Protein AF-0000000075744272 (afdb_homodimer)

Foldseek 3Di:
DPPVFAPAFAEWEKEAQDVVVVQVVVCVVVVHDRFDKDKADACVAKVKDFVNHGDRKIWIWGWDDDPRHIYIYIYIDDDDDLRVVCCVVPNIDTAAIETEGADPVVVLVVLVVQPWDWGMKIDDVFWIKTWIDNCPRPVGIYIYTYGDD/DPPVFAPAFAEWEKEAQDVVVVQVVVCVVVVHDRFDKDKADACVAKVKDFVNHGDRKIWIWGWDDDPRHIYIYIYIDDDDDLRVVCCVVPNIDTAAIETEGADPVVVVVVLVVQPWDWGMKIDDVFWIKTWIDPCPRPVGTYIYTYGDD

Radius of gyration: 18.51 Å; Cα contacts (8 Å, |Δi|>4): 776; chains: 2; bounding box: 41×56×44 Å

InterPro domains:
  IPR029068 Glyoxalase/Bleomycin resistance protein/Dihydroxybiphenyl dioxygenase [G3DSA:3.10.180.10] (1-146)
  IPR029068 Glyoxalase/Bleomycin resistance protein/Dihydroxybiphenyl dioxygenase [SSF54593] (9-147)
  IPR037523 Vicinal oxygen chelate (VOC), core domain [PS51819] (8-147)
  IPR051785 Methylmalonyl-CoA/ethylmalonyl-CoA epimerase [PTHR43048] (5-147)

Sequence (298 aa):
MANAQFREVVQVAMVVPNIEAAVKAWAKILNVNEPQIIETEEWEKTGMRFRGVPSRGRAKLAFFRLNNITIELIQPVGEPSTWSEFLKKHGPGIHHIAFNVGNIDDAVKELLSVGGSVEQDGKFKGGGYVYVDAKGSLGAMIELLYHEKMANAQFREVVQVAMVVPNIEAAVKAWAKILNVNEPQIIETEEWEKTGMRFRGVPSRGRAKLAFFRLNNITIELIQPVGEPSTWSEFLKKHGPGIHHIAFNVGNIDDAVKELLSVGGSVEQDGKFKGGGYVYVDAKGSLGAMIELLYHEK

Organism: Caldivirga maquilingensis (strain ATCC 700844 / DSM 13496 / JCM 10307 / IC-167) (NCBI:txid397948)

Nearest PDB structures (foldseek):
  3gm5-assembly1_A-2  TM=9.492E-01  e=4.691E-18  Caldanaerobacter subterraneus subsp. tengcongensis MB4
  3oa4-assembly1_A-2  TM=7.300E-01  e=1.752E-08  Halalkalibacterium halodurans C-125
  6bu2-assembly1_A  TM=6.957E-01  e=2.078E-08  Mycobacterium tuberculosis H37Rv
  2r5v-assembly2_B  TM=7.530E-01  e=2.191E-06  Amycolatopsis orientalis
  2r5v-assembly1_A  TM=7.426E-01  e=6.823E-06  Amycolatopsis orientalis

pLDDT: mean 96.48, std 8.09, range [36.97, 98.94]

Solvent-accessible surface area (backbone atoms only — not comparable to full-atom values): 14814 Å² total; per-residue (Å²): 116,54,36,82,41,56,47,43,67,50,31,41,30,19,34,31,92,50,51,70,60,25,43,52,42,47,19,61,62,31,38,51,78,68,61,70,76,43,64,58,69,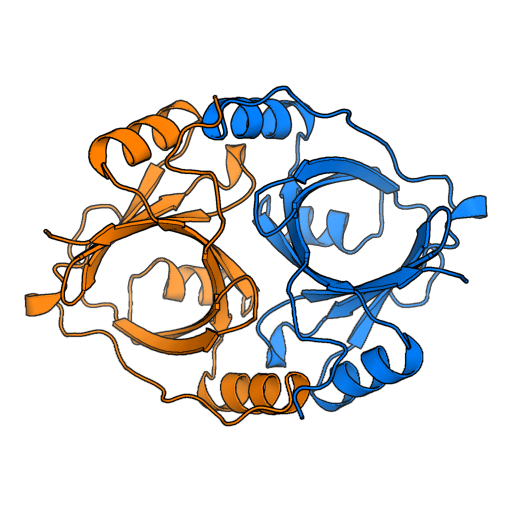58,43,90,73,20,62,26,23,42,64,85,37,80,29,75,34,35,31,37,36,35,62,49,78,46,82,52,36,28,42,34,42,34,19,56,41,67,63,62,37,75,57,36,51,41,40,71,74,67,42,43,25,48,57,34,39,25,26,62,32,89,50,62,69,61,53,51,51,54,45,41,74,53,67,26,43,74,42,35,37,34,39,50,96,61,32,32,39,37,32,29,46,21,27,90,36,64,10,30,32,38,33,41,34,38,68,63,131,112,56,36,83,42,56,45,40,65,49,30,42,31,19,33,31,94,50,52,70,60,26,44,52,42,46,18,61,62,34,38,49,78,70,60,70,77,46,65,59,69,56,43,93,72,20,62,26,23,42,63,85,36,81,29,72,35,35,32,36,38,35,62,47,79,45,81,53,35,28,44,33,42,34,19,57,41,67,62,62,38,76,58,37,51,40,39,72,74,66,40,45,26,50,58,35,39,26,24,61,32,89,51,62,68,60,53,51,50,55,46,42,74,54,67,25,42,75,42,34,37,33,38,51,95,61,30,34,39,38,33,30,44,18,26,89,34,64,11,32,31,37,32,41,34,39,68,63,130

Secondary structure (DSSP, 8-state):
---TTSS---EEEEE-S-HHHHHHHHHHHHT-PPPPPEEPPPHHHH--EETTEE---EEEEEEEE-SS-EEEEEEEESSSSHHHHHHHHH-SEEEEEEEE-S-HHHHHHHHHHTT-EEEEEEEETTEEEEEEEEHHHHSEEEEEEEE--/---TTSS---EEEEE-S-HHHHHHHHHHHHT-PPPPPEEPPPHHHH--EETTEE---EEEEEEEE-SS-EEEEEEEESSSSHHHHHHHHH-SEEEEEEEE-S-HHHHHHHHHHTT-EEEEEEEETTEEEEEEEEHHHHSEEEEEEEE--

Structure (mmCIF, N/CA/C/O backbone):
data_AF-0000000075744272-model_v1
#
loop_
_entity.id
_entity.type
_entity.pdbx_description
1 polymer 'Glyoxalase/bleomycin resistance protein/dioxygenase'
#
loop_
_atom_site.group_PDB
_atom_site.id
_atom_site.type_symbol
_atom_site.label_atom_id
_atom_site.label_alt_id
_atom_site.label_comp_id
_atom_site.label_asym_id
_atom_site.label_entity_id
_atom_site.label_seq_id
_atom_site.pdbx_PDB_ins_code
_atom_site.Cartn_x
_atom_site.Cartn_y
_atom_site.Cartn_z
_atom_site.occupancy
_atom_site.B_iso_or_equiv
_atom_site.auth_seq_id
_atom_site.auth_comp_id
_atom_site.auth_asym_id
_atom_site.auth_atom_id
_atom_site.pdbx_PDB_model_num
ATOM 1 N N . MET A 1 1 ? -16.766 -13.789 14.438 1 36.97 1 MET A N 1
ATOM 2 C CA . MET A 1 1 ? -15.312 -13.828 14.617 1 36.97 1 MET A CA 1
ATOM 3 C C . MET A 1 1 ? -14.594 -13.375 13.359 1 36.97 1 MET A C 1
ATOM 5 O O . MET A 1 1 ? -15.125 -13.484 12.258 1 36.97 1 MET A O 1
ATOM 9 N N . ALA A 1 2 ? -13.641 -12.328 13.438 1 44.91 2 ALA A N 1
ATOM 10 C CA . ALA A 1 2 ? -12.961 -11.914 12.219 1 44.91 2 ALA A CA 1
ATOM 11 C C . ALA A 1 2 ? -12.633 -13.109 11.336 1 44.91 2 ALA A C 1
ATOM 13 O O . ALA A 1 2 ? -12.352 -14.203 11.844 1 44.91 2 ALA A O 1
ATOM 14 N N . ASN A 1 3 ? -13.062 -12.992 10.094 1 56.69 3 ASN A N 1
ATOM 15 C CA . ASN A 1 3 ? -12.633 -14.023 9.156 1 56.69 3 ASN A CA 1
ATOM 16 C C . ASN A 1 3 ? -11.148 -14.352 9.328 1 56.69 3 ASN A C 1
ATOM 18 O O . ASN A 1 3 ? -10.297 -13.477 9.156 1 56.69 3 ASN A O 1
ATOM 22 N N . ALA A 1 4 ? -10.859 -15.477 9.852 1 66 4 ALA A N 1
ATOM 23 C CA . ALA A 1 4 ? -9.547 -15.93 10.32 1 66 4 ALA A CA 1
ATOM 24 C C . ALA A 1 4 ? -8.5 -15.773 9.219 1 66 4 ALA A C 1
ATOM 26 O O . ALA A 1 4 ? -7.301 -15.734 9.5 1 66 4 ALA A O 1
ATOM 27 N N . GLN A 1 5 ? -9.047 -15.484 8.055 1 83.5 5 GLN A N 1
ATOM 28 C CA . GLN A 1 5 ? -8.016 -15.547 7.023 1 83.5 5 GLN A CA 1
ATOM 29 C C . GLN A 1 5 ? -7.48 -14.164 6.688 1 83.5 5 GLN A C 1
ATOM 31 O O . GLN A 1 5 ? -6.395 -14.031 6.121 1 83.5 5 GLN A O 1
ATOM 36 N N . PHE A 1 6 ? -8.234 -13.055 7.105 1 93.69 6 PHE A N 1
ATOM 37 C CA . PHE A 1 6 ? -7.824 -11.703 6.746 1 93.69 6 PHE A CA 1
ATOM 38 C C . PHE A 1 6 ? -7.461 -10.898 7.988 1 93.69 6 PHE A C 1
ATOM 40 O O . PHE A 1 6 ? -7.863 -9.742 8.125 1 93.69 6 PHE A O 1
ATOM 47 N N . ARG A 1 7 ? -6.703 -11.398 8.836 1 90.81 7 ARG A N 1
ATOM 48 C CA . ARG A 1 7 ? -6.469 -10.781 10.141 1 90.81 7 ARG A CA 1
ATOM 49 C C . ARG A 1 7 ? -5.211 -9.914 10.117 1 90.81 7 ARG A C 1
ATOM 51 O O . ARG A 1 7 ? -5.047 -9.031 10.961 1 90.81 7 ARG A O 1
ATOM 58 N N . GLU A 1 8 ? -4.309 -10.273 9.219 1 96.31 8 GLU A N 1
ATOM 59 C CA . GLU A 1 8 ? -3.021 -9.586 9.164 1 96.31 8 GLU A CA 1
ATOM 60 C C . GLU A 1 8 ? -2.609 -9.305 7.723 1 96.31 8 GLU A C 1
ATOM 62 O O . GLU A 1 8 ? -2.639 -10.195 6.875 1 96.31 8 GLU A O 1
ATOM 67 N N . VAL A 1 9 ? -2.344 -8.062 7.477 1 98.25 9 VAL A N 1
ATOM 68 C CA . VAL A 1 9 ? -1.62 -7.77 6.246 1 98.25 9 VAL A CA 1
ATOM 69 C C . VAL A 1 9 ? -0.15 -8.156 6.406 1 98.25 9 VAL A C 1
ATOM 71 O O . VAL A 1 9 ? 0.585 -7.512 7.16 1 98.25 9 VAL A O 1
ATOM 74 N N . VAL A 1 10 ? 0.301 -9.102 5.637 1 98 10 VAL A N 1
ATOM 75 C CA . VAL A 1 10 ? 1.621 -9.664 5.914 1 98 10 VAL A CA 1
ATOM 76 C C . VAL A 1 10 ? 2.654 -9.016 4.992 1 98 10 VAL A C 1
ATOM 78 O O . VAL A 1 10 ? 3.859 -9.125 5.23 1 98 10 VAL A O 1
ATOM 81 N N . GLN A 1 11 ? 2.182 -8.398 3.969 1 98.75 11 GLN A N 1
ATOM 82 C CA . GLN A 1 11 ? 3.086 -7.852 2.965 1 98.75 11 GLN A CA 1
ATOM 83 C C . GLN A 1 11 ? 2.463 -6.648 2.262 1 98.75 11 GLN A C 1
ATOM 85 O O . GLN A 1 11 ? 1.254 -6.617 2.023 1 98.75 11 GLN A O 1
ATOM 90 N N . VAL A 1 12 ? 3.244 -5.68 1.953 1 98.94 12 VAL A N 1
ATOM 91 C CA . VAL A 1 12 ? 2.936 -4.598 1.021 1 98.94 12 VAL A CA 1
ATOM 92 C C . VAL A 1 12 ? 3.984 -4.559 -0.087 1 98.94 12 VAL A C 1
ATOM 94 O O . VAL A 1 12 ? 5.188 -4.598 0.185 1 98.94 12 VAL A O 1
ATOM 97 N N . ALA A 1 13 ? 3.492 -4.48 -1.302 1 98.94 13 ALA A N 1
ATOM 98 C CA . ALA A 1 13 ? 4.43 -4.629 -2.41 1 98.94 13 ALA A CA 1
ATOM 99 C C . ALA A 1 13 ? 4.449 -3.379 -3.283 1 98.94 13 ALA A C 1
ATOM 101 O O . ALA A 1 13 ? 3.4 -2.793 -3.562 1 98.94 13 ALA A O 1
ATOM 102 N N . MET A 1 14 ? 5.598 -3.041 -3.736 1 98.88 14 MET A N 1
ATOM 103 C CA . MET A 1 14 ? 5.824 -1.903 -4.625 1 98.88 14 MET A CA 1
ATOM 104 C C . MET A 1 14 ? 6.438 -2.357 -5.945 1 98.88 14 MET A C 1
ATOM 106 O O . MET A 1 14 ? 7.355 -3.18 -5.957 1 98.88 14 MET A O 1
ATOM 110 N N . VAL A 1 15 ? 5.902 -1.845 -6.965 1 98.94 15 VAL A N 1
ATOM 111 C CA . VAL A 1 15 ? 6.477 -2.072 -8.289 1 98.94 15 VAL A CA 1
ATOM 112 C C . VAL A 1 15 ? 7.426 -0.933 -8.641 1 98.94 15 VAL A C 1
ATOM 114 O O . VAL A 1 15 ? 7.078 0.242 -8.5 1 98.94 15 VAL A O 1
ATOM 117 N N . VAL A 1 16 ? 8.617 -1.291 -9.023 1 98.94 16 VAL A N 1
ATOM 118 C CA . VAL A 1 16 ? 9.656 -0.311 -9.312 1 98.94 16 VAL A CA 1
ATOM 119 C C . VAL A 1 16 ? 10.312 -0.637 -10.656 1 98.94 16 VAL A C 1
ATOM 121 O O . VAL A 1 16 ? 10.367 -1.801 -11.062 1 9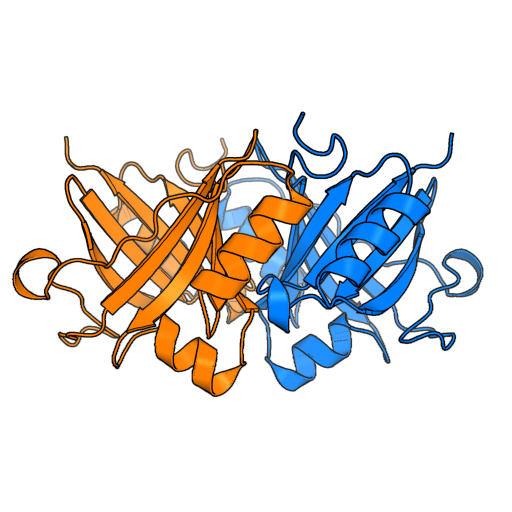8.94 16 VAL A O 1
ATOM 124 N N . PRO A 1 17 ? 10.836 0.388 -11.359 1 98.62 17 PRO A N 1
ATOM 125 C CA . PRO A 1 17 ? 11.484 0.137 -12.656 1 98.62 17 PRO A CA 1
ATOM 126 C C . PRO A 1 17 ? 12.914 -0.377 -12.508 1 98.62 17 PRO A C 1
ATOM 128 O O . PRO A 1 17 ? 13.445 -0.993 -13.43 1 98.62 17 PRO A O 1
ATOM 131 N N . ASN A 1 18 ? 13.586 -0.096 -11.422 1 98.75 18 ASN A N 1
ATOM 132 C CA . ASN A 1 18 ? 14.953 -0.489 -11.109 1 98.75 18 ASN A CA 1
ATOM 133 C C . ASN A 1 18 ? 15.086 -1.016 -9.688 1 98.75 18 ASN A C 1
ATOM 135 O O . ASN A 1 18 ? 15.266 -0.239 -8.75 1 98.75 18 ASN A O 1
ATOM 139 N N . ILE A 1 19 ? 15.102 -2.33 -9.578 1 98.88 19 ILE A N 1
ATOM 140 C CA . ILE A 1 19 ? 15 -2.938 -8.258 1 98.88 19 ILE A CA 1
ATOM 141 C C . ILE A 1 19 ? 16.328 -2.791 -7.52 1 98.88 19 ILE A C 1
ATOM 143 O O . ILE A 1 19 ? 16.344 -2.668 -6.289 1 98.88 19 ILE A O 1
ATOM 147 N N . GLU A 1 20 ? 17.422 -2.814 -8.18 1 98.88 20 GLU A N 1
ATOM 148 C CA . GLU A 1 20 ? 18.703 -2.598 -7.52 1 98.88 20 GLU A CA 1
ATOM 149 C C . GLU A 1 20 ? 18.75 -1.236 -6.832 1 98.88 20 GLU A C 1
ATOM 151 O O . GLU A 1 20 ? 19.188 -1.13 -5.684 1 98.88 20 GLU A O 1
ATOM 156 N N . ALA A 1 21 ? 18.328 -0.205 -7.523 1 98.88 21 ALA A N 1
ATOM 157 C CA . ALA A 1 21 ? 18.297 1.144 -6.965 1 98.88 21 ALA A CA 1
ATOM 158 C C . ALA A 1 21 ? 17.328 1.223 -5.785 1 98.88 21 ALA A C 1
ATOM 160 O O . ALA A 1 21 ? 17.641 1.849 -4.766 1 98.88 21 ALA A O 1
ATOM 161 N N . ALA A 1 22 ? 16.172 0.621 -5.922 1 98.94 22 ALA A N 1
ATOM 162 C CA . ALA A 1 22 ? 15.172 0.649 -4.855 1 98.94 22 ALA A CA 1
ATOM 163 C C . ALA A 1 22 ? 15.672 -0.075 -3.613 1 98.94 22 ALA A C 1
ATOM 165 O O . ALA A 1 22 ? 15.469 0.392 -2.49 1 98.94 22 ALA A O 1
ATOM 166 N N . VAL A 1 23 ? 16.281 -1.231 -3.834 1 98.94 23 VAL A N 1
ATOM 167 C CA . VAL A 1 23 ? 16.844 -2 -2.729 1 98.94 23 VAL A CA 1
ATOM 168 C C . VAL A 1 23 ? 17.875 -1.157 -1.984 1 98.94 23 VAL A C 1
ATOM 170 O O . VAL A 1 23 ? 17.891 -1.111 -0.751 1 98.94 23 VAL A O 1
ATOM 173 N N . LYS A 1 24 ? 18.719 -0.488 -2.686 1 98.88 24 LYS A N 1
ATOM 174 C CA . LYS A 1 24 ? 19.734 0.364 -2.072 1 98.88 24 LYS A CA 1
ATOM 175 C C . LYS A 1 24 ? 19.094 1.484 -1.259 1 98.88 24 LYS A C 1
ATOM 177 O O . LYS A 1 24 ? 19.516 1.76 -0.132 1 98.88 24 LYS A O 1
ATOM 182 N N . ALA A 1 25 ? 18.125 2.117 -1.812 1 98.81 25 ALA A N 1
ATOM 183 C CA . ALA A 1 25 ? 17.453 3.225 -1.144 1 98.81 25 ALA A CA 1
ATOM 184 C C . ALA A 1 25 ? 16.766 2.754 0.136 1 98.81 25 ALA A C 1
ATOM 186 O O . ALA A 1 25 ? 16.891 3.385 1.188 1 98.81 25 ALA A O 1
ATOM 187 N N . TRP A 1 26 ? 16 1.644 0.061 1 98.69 26 TRP A N 1
ATOM 188 C CA . TRP A 1 26 ? 15.32 1.115 1.235 1 98.69 26 TRP A CA 1
ATOM 189 C C . TRP A 1 26 ? 16.312 0.674 2.299 1 98.69 26 TRP A C 1
ATOM 191 O O . TRP A 1 26 ? 16.109 0.895 3.492 1 98.69 26 TRP A O 1
ATOM 201 N N . ALA A 1 27 ? 17.359 -0.01 1.848 1 98.44 27 ALA A N 1
ATOM 202 C CA . ALA A 1 27 ? 18.391 -0.44 2.799 1 98.44 27 ALA A CA 1
ATOM 203 C C . ALA A 1 27 ? 18.953 0.75 3.568 1 98.44 27 ALA A C 1
ATOM 205 O O . ALA A 1 27 ? 19.188 0.66 4.777 1 98.44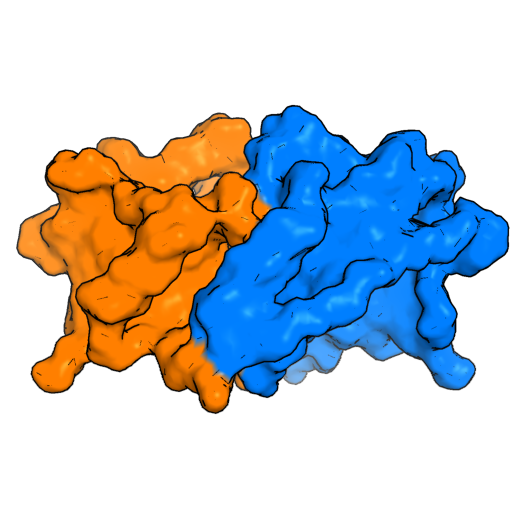 27 ALA A O 1
ATOM 206 N N . LYS A 1 28 ? 19.188 1.836 2.914 1 97.81 28 LYS A N 1
ATOM 207 C CA . LYS A 1 28 ? 19.688 3.055 3.545 1 97.81 28 LYS A CA 1
ATOM 208 C C . LYS A 1 28 ? 18.688 3.604 4.555 1 97.81 28 LYS A C 1
ATOM 210 O O . LYS A 1 28 ? 19.047 3.887 5.699 1 97.81 28 LYS A O 1
ATOM 215 N N . ILE A 1 29 ? 17.422 3.727 4.184 1 97.88 29 ILE A N 1
ATOM 216 C CA . ILE A 1 29 ? 16.391 4.305 5.027 1 97.88 29 ILE A CA 1
ATOM 217 C C . ILE A 1 29 ? 16.188 3.434 6.266 1 97.88 29 ILE A C 1
ATOM 219 O O . ILE A 1 29 ? 16.047 3.947 7.379 1 97.88 29 ILE A O 1
ATOM 223 N N . LEU A 1 30 ? 16.172 2.16 6.035 1 97.25 30 LEU A N 1
ATOM 224 C CA . LEU A 1 30 ? 15.891 1.228 7.121 1 97.25 30 LEU A CA 1
ATOM 225 C C . LEU A 1 30 ? 17.156 0.935 7.93 1 97.25 30 LEU A C 1
ATOM 227 O O . LEU A 1 30 ? 17.078 0.375 9.023 1 97.25 30 LEU A O 1
ATOM 231 N N . ASN A 1 31 ? 18.266 1.361 7.395 1 96.31 31 ASN A N 1
ATOM 232 C CA . ASN A 1 31 ? 19.578 1.09 8 1 96.31 31 ASN A CA 1
ATOM 233 C C . ASN A 1 31 ? 19.797 -0.406 8.203 1 96.31 31 ASN A C 1
ATOM 235 O O . ASN A 1 31 ? 20.109 -0.846 9.312 1 96.31 31 ASN A O 1
ATOM 239 N N . VAL A 1 32 ? 19.625 -1.191 7.148 1 97.06 32 VAL A N 1
ATOM 240 C CA . VAL A 1 32 ? 19.828 -2.635 7.133 1 97.06 32 VAL A CA 1
ATOM 241 C C . VAL A 1 32 ? 20.641 -3.027 5.902 1 97.06 32 VAL A C 1
ATOM 243 O O . VAL A 1 32 ? 20.859 -2.205 5.012 1 97.06 32 VAL A O 1
ATOM 246 N N . ASN A 1 33 ? 21.078 -4.27 5.91 1 97.81 33 ASN A N 1
ATOM 247 C CA . ASN A 1 33 ? 21.75 -4.793 4.727 1 97.81 33 ASN A CA 1
ATOM 248 C C . ASN A 1 33 ? 20.781 -4.988 3.566 1 97.81 33 ASN A C 1
ATOM 250 O O . ASN A 1 33 ? 19.609 -5.254 3.777 1 97.81 33 ASN A O 1
ATOM 254 N N . GLU A 1 34 ? 21.328 -4.867 2.354 1 98.62 34 GLU A N 1
ATOM 255 C CA . GLU A 1 34 ? 20.531 -5.148 1.161 1 98.62 34 GLU A CA 1
ATOM 256 C C . GLU A 1 34 ? 20.156 -6.625 1.093 1 98.62 34 GLU A C 1
ATOM 258 O O . GLU A 1 34 ? 21 -7.504 1.238 1 98.62 34 GLU A O 1
ATOM 263 N N . PRO A 1 35 ? 18.938 -6.875 0.938 1 98.75 35 PRO A N 1
ATOM 264 C CA . PRO A 1 35 ? 18.562 -8.273 0.709 1 98.75 35 PRO A CA 1
ATOM 265 C C . PRO A 1 35 ? 18.969 -8.773 -0.673 1 98.75 35 PRO A C 1
ATOM 267 O O . PRO A 1 35 ? 19.328 -7.977 -1.543 1 98.75 35 PRO A O 1
ATOM 270 N N . GLN A 1 36 ? 18.875 -10.078 -0.809 1 98.69 36 GLN A N 1
ATOM 271 C CA . GLN A 1 36 ? 19.094 -10.664 -2.129 1 98.69 36 GLN A CA 1
ATOM 272 C C . GLN A 1 36 ? 17.938 -10.336 -3.07 1 98.69 36 GLN A C 1
ATOM 274 O O . GLN A 1 36 ? 16.781 -10.305 -2.652 1 98.69 36 GLN A O 1
ATOM 279 N N . ILE A 1 37 ? 18.312 -10.109 -4.305 1 98.88 37 ILE A N 1
ATOM 280 C CA . ILE A 1 37 ? 17.328 -10.008 -5.371 1 98.88 37 ILE A CA 1
ATOM 281 C C . ILE A 1 37 ? 17.172 -11.359 -6.062 1 98.88 37 ILE A C 1
ATOM 283 O O . ILE A 1 37 ? 18.156 -11.961 -6.484 1 98.88 37 ILE A O 1
ATOM 287 N N . ILE A 1 38 ? 15.938 -11.805 -6.148 1 98.56 38 ILE A N 1
ATOM 288 C CA . ILE A 1 38 ? 15.68 -13.094 -6.777 1 98.56 38 ILE A CA 1
ATOM 289 C C . ILE A 1 38 ? 14.766 -12.906 -7.984 1 98.56 38 ILE A C 1
ATOM 291 O O . ILE A 1 38 ? 14.07 -11.898 -8.094 1 98.56 38 ILE A O 1
ATOM 295 N N . GLU A 1 39 ? 14.789 -13.82 -8.852 1 98.06 39 GLU A N 1
ATOM 296 C CA . GLU A 1 39 ? 13.891 -13.805 -9.992 1 98.06 39 GLU A CA 1
ATOM 297 C C . GLU A 1 39 ? 12.891 -14.961 -9.922 1 98.06 39 GLU A C 1
ATOM 299 O O . GLU A 1 39 ? 13.258 -16.078 -9.562 1 98.06 39 GLU A O 1
ATOM 304 N N . THR A 1 40 ? 11.656 -14.68 -10.219 1 97.94 40 THR A N 1
ATOM 305 C CA . THR A 1 40 ? 10.648 -15.734 -10.242 1 97.94 40 THR A CA 1
ATOM 306 C C . THR A 1 40 ? 11.031 -16.844 -11.227 1 97.94 40 THR A C 1
ATOM 308 O O . THR A 1 40 ? 11.75 -16.578 -12.195 1 97.94 40 THR A O 1
ATOM 311 N N . GLU A 1 41 ? 10.523 -18.016 -10.953 1 97.5 41 GLU A N 1
ATOM 312 C CA . GLU A 1 41 ? 10.891 -19.172 -11.766 1 97.5 41 GLU A CA 1
ATOM 313 C C . GLU A 1 41 ? 10.195 -19.141 -13.125 1 97.5 41 GLU A C 1
ATOM 315 O O . GLU A 1 41 ? 9.312 -18.297 -13.359 1 97.5 41 GLU A O 1
ATOM 320 N N . GLU A 1 42 ? 10.672 -20.016 -13.992 1 97 42 GLU A N 1
ATOM 321 C CA . GLU A 1 42 ? 10.102 -20.109 -15.336 1 97 42 GLU A CA 1
ATOM 322 C C . GLU A 1 42 ? 8.672 -20.641 -15.289 1 97 42 GLU A C 1
ATOM 324 O O . GLU A 1 42 ? 8.258 -21.25 -14.305 1 97 42 GLU A O 1
ATOM 329 N N . TRP A 1 43 ? 7.969 -20.391 -16.422 1 97.5 43 TRP A N 1
ATOM 330 C CA . TRP A 1 43 ? 6.547 -20.688 -16.516 1 97.5 43 TRP A CA 1
ATOM 331 C C . TRP A 1 43 ? 6.281 -22.156 -16.188 1 97.5 43 TRP A C 1
ATOM 333 O O . TRP A 1 43 ? 5.273 -22.5 -15.57 1 97.5 43 TRP A O 1
ATOM 343 N N . GLU A 1 44 ? 7.168 -23.031 -16.578 1 97.88 44 GLU A N 1
ATOM 344 C CA . GLU A 1 44 ? 6.98 -24.469 -16.359 1 97.88 44 GLU A CA 1
ATOM 345 C C . GLU A 1 44 ? 6.875 -24.797 -14.883 1 97.88 44 GLU A C 1
ATOM 347 O O . GLU A 1 44 ? 6.234 -25.781 -14.5 1 97.88 44 GLU A O 1
ATOM 352 N N . LYS A 1 45 ? 7.426 -24.016 -14.031 1 97.75 45 LYS A N 1
ATOM 353 C CA . LYS A 1 45 ? 7.41 -24.234 -12.586 1 97.75 45 LYS A CA 1
ATOM 354 C C . LYS A 1 45 ? 6.309 -23.422 -11.914 1 97.75 45 LYS A C 1
ATOM 356 O O . LYS A 1 45 ? 5.707 -23.875 -10.938 1 97.75 45 LYS A O 1
ATOM 361 N N . THR A 1 46 ? 6 -22.25 -12.477 1 97.94 46 THR A N 1
ATOM 362 C CA . THR A 1 46 ? 5.105 -21.328 -11.781 1 97.94 46 THR A CA 1
ATOM 363 C C . THR A 1 46 ? 3.67 -21.516 -12.266 1 97.94 46 THR A C 1
ATOM 365 O O . THR A 1 46 ? 2.723 -21.203 -11.539 1 97.94 46 THR A O 1
ATOM 368 N N . GLY A 1 47 ? 3.479 -21.891 -13.562 1 98.38 47 GLY A N 1
ATOM 369 C CA . GLY A 1 47 ? 2.148 -21.984 -14.148 1 98.38 47 GLY A CA 1
ATOM 370 C C . GLY A 1 47 ? 1.383 -20.672 -14.094 1 98.38 47 GLY A C 1
ATOM 371 O O . GLY A 1 47 ? 0.157 -20.672 -13.961 1 98.38 47 GLY A O 1
ATOM 372 N N . MET A 1 48 ? 2.094 -19.594 -14.188 1 98.5 48 MET A N 1
ATOM 373 C CA . MET A 1 48 ? 1.484 -18.281 -14 1 98.5 48 MET A CA 1
ATOM 374 C C . MET A 1 48 ? 0.418 -18.016 -15.062 1 98.5 48 MET A C 1
ATOM 376 O O . MET A 1 48 ? 0.617 -18.328 -16.234 1 98.5 48 MET A O 1
ATOM 380 N N . ARG A 1 49 ? -0.675 -17.5 -14.648 1 98.81 49 ARG A N 1
ATOM 381 C CA . ARG A 1 49 ? -1.729 -17.031 -15.547 1 98.81 49 ARG A CA 1
ATOM 382 C C . ARG A 1 49 ? -2.064 -15.57 -15.281 1 98.81 49 ARG A C 1
ATOM 384 O O . ARG A 1 49 ? -2.119 -15.141 -14.125 1 98.81 49 ARG A O 1
ATOM 391 N N . PHE A 1 50 ? -2.188 -14.805 -16.344 1 98.81 50 PHE A N 1
ATOM 392 C CA . PHE A 1 50 ? -2.658 -13.422 -16.344 1 98.81 50 PHE A CA 1
ATOM 393 C C . PHE A 1 50 ? -4.035 -13.32 -16.984 1 98.81 50 PHE A C 1
ATOM 395 O O . PHE A 1 50 ? -4.18 -13.523 -18.188 1 98.81 50 PHE A O 1
ATOM 402 N N . ARG A 1 51 ? -4.961 -13.055 -16.172 1 98.5 51 ARG A N 1
ATOM 403 C CA . ARG A 1 51 ? -6.363 -13.023 -16.578 1 98.5 51 ARG A CA 1
ATOM 404 C C . ARG A 1 51 ? -6.766 -14.312 -17.281 1 98.5 51 ARG A C 1
ATOM 406 O O . ARG A 1 51 ? -7.383 -14.281 -18.344 1 98.5 51 ARG A O 1
ATOM 413 N N . GLY A 1 52 ? -6.32 -15.367 -16.594 1 98.19 52 GLY A N 1
ATOM 414 C CA . GLY A 1 52 ? -6.746 -16.703 -17 1 98.19 52 GLY A CA 1
ATOM 415 C C . GLY A 1 52 ? -5.938 -17.25 -18.172 1 98.19 52 GLY A C 1
ATOM 416 O O . GLY A 1 52 ? -6.125 -18.406 -18.562 1 98.19 52 GLY A O 1
ATOM 417 N N . VAL A 1 53 ? -5.047 -16.484 -18.75 1 98.5 53 VAL A N 1
ATOM 418 C CA . VAL A 1 53 ? -4.238 -16.891 -19.891 1 98.5 53 VAL A CA 1
ATOM 419 C C . VAL A 1 53 ? -2.799 -17.141 -19.438 1 98.5 53 VAL A C 1
ATOM 421 O O . VAL A 1 53 ? -2.209 -16.312 -18.734 1 98.5 53 VAL A O 1
ATOM 424 N N . PRO A 1 54 ? -2.256 -18.297 -19.844 1 98.44 54 PRO A N 1
ATOM 425 C CA . PRO A 1 54 ? -0.853 -18.516 -19.484 1 98.44 54 PRO A CA 1
ATOM 426 C C . PRO A 1 54 ? 0.046 -17.344 -19.875 1 98.44 54 PRO A C 1
ATOM 428 O O . PRO A 1 54 ? -0.1 -16.781 -20.969 1 98.44 54 PRO A O 1
ATOM 431 N N . SER A 1 55 ? 0.895 -16.938 -18.984 1 98.5 55 SER A N 1
ATOM 432 C CA . SER A 1 55 ? 1.838 -15.852 -19.234 1 98.5 55 SER A CA 1
ATOM 433 C C . SER A 1 55 ? 3.248 -16.234 -18.797 1 98.5 55 SER A C 1
ATOM 435 O O . SER A 1 55 ? 3.43 -16.828 -17.734 1 98.5 55 SER A O 1
ATOM 437 N N . ARG A 1 56 ? 4.234 -15.836 -19.531 1 97.25 56 ARG A N 1
ATOM 438 C CA . ARG A 1 56 ? 5.625 -16.109 -19.203 1 97.25 56 ARG A CA 1
ATOM 439 C C . ARG A 1 56 ? 6.277 -14.898 -18.547 1 97.25 56 ARG A C 1
ATOM 441 O O . ARG A 1 56 ? 7.5 -14.844 -18.391 1 97.25 56 ARG A O 1
ATOM 448 N N . GLY A 1 57 ? 5.43 -13.891 -18.25 1 97.12 57 GLY A N 1
ATOM 449 C CA . GLY A 1 57 ? 5.945 -12.781 -17.469 1 97.12 57 GLY A CA 1
ATOM 450 C C . GLY A 1 57 ? 6.598 -13.227 -16.172 1 97.12 57 GLY A C 1
ATOM 451 O O . GLY A 1 57 ? 6.156 -14.188 -15.539 1 97.12 57 GLY A O 1
ATOM 452 N N . ARG A 1 58 ? 7.648 -12.516 -15.781 1 98.12 58 ARG A N 1
ATOM 453 C CA . ARG A 1 58 ? 8.406 -12.797 -14.562 1 98.12 58 ARG A CA 1
ATOM 454 C C . ARG A 1 58 ? 8.711 -11.516 -13.797 1 98.12 58 ARG A C 1
ATOM 456 O O . ARG A 1 58 ? 8.266 -10.43 -14.188 1 98.12 58 ARG A O 1
ATOM 463 N N . ALA A 1 59 ? 9.336 -11.703 -12.727 1 98.69 59 ALA A N 1
ATOM 464 C CA . ALA A 1 59 ? 9.711 -10.539 -11.922 1 98.69 59 ALA A CA 1
ATOM 465 C C . ALA A 1 59 ? 10.984 -10.805 -11.133 1 98.69 59 ALA A C 1
ATOM 467 O O . ALA A 1 59 ? 11.281 -11.945 -10.781 1 98.69 59 ALA A O 1
ATOM 468 N N . LYS A 1 60 ? 11.742 -9.75 -10.953 1 98.88 60 LYS A N 1
ATOM 469 C CA . LYS A 1 60 ? 12.719 -9.719 -9.867 1 98.88 60 LYS A CA 1
ATOM 470 C C . LYS A 1 60 ? 12.078 -9.258 -8.562 1 98.88 60 LYS A C 1
ATOM 472 O O . LYS A 1 60 ? 11.266 -8.336 -8.555 1 98.88 60 LYS A O 1
ATOM 477 N N . LEU A 1 61 ? 12.422 -9.914 -7.508 1 98.88 61 LEU A N 1
ATOM 478 C CA . LEU A 1 61 ? 11.82 -9.648 -6.207 1 98.88 61 LEU A CA 1
ATOM 479 C C . LEU A 1 61 ? 12.891 -9.383 -5.156 1 98.88 61 LEU A C 1
ATOM 481 O O . LEU A 1 61 ? 13.961 -9.984 -5.191 1 98.88 61 LEU A O 1
ATOM 485 N N . ALA A 1 62 ? 12.664 -8.594 -4.207 1 98.94 62 ALA A N 1
ATOM 486 C CA . ALA A 1 62 ? 13.43 -8.391 -2.98 1 98.94 62 ALA A CA 1
ATOM 487 C C . ALA A 1 62 ? 12.5 -8.125 -1.795 1 98.94 62 ALA A C 1
ATOM 489 O O . ALA A 1 62 ? 11.445 -7.508 -1.948 1 98.94 62 ALA A O 1
ATOM 490 N N . PHE A 1 63 ? 12.898 -8.555 -0.642 1 98.88 63 PHE A N 1
ATOM 491 C CA . PHE A 1 63 ? 12.031 -8.5 0.532 1 98.88 63 PHE A CA 1
ATOM 492 C C . PHE A 1 63 ? 12.75 -7.848 1.705 1 98.88 63 PHE A C 1
ATOM 494 O O . PHE A 1 63 ? 13.844 -8.273 2.084 1 98.88 63 PHE A O 1
ATOM 501 N N . PHE A 1 64 ? 12.227 -6.816 2.271 1 98.69 64 PHE A N 1
ATOM 502 C CA . PHE A 1 64 ? 12.641 -6.242 3.547 1 98.69 64 PHE A CA 1
ATOM 503 C C . PHE A 1 64 ? 11.68 -6.66 4.66 1 98.69 64 PHE A C 1
ATOM 505 O O . PHE A 1 64 ? 10.523 -6.246 4.672 1 98.69 64 PHE A O 1
ATOM 512 N N . ARG A 1 65 ? 12.133 -7.426 5.562 1 97.69 65 ARG A N 1
ATOM 513 C CA . ARG A 1 65 ? 11.312 -7.867 6.684 1 97.69 65 ARG A CA 1
ATOM 514 C C . ARG A 1 65 ? 11.375 -6.871 7.836 1 97.69 65 ARG A C 1
ATOM 516 O O . ARG A 1 65 ? 12.406 -6.746 8.5 1 97.69 65 ARG A O 1
ATOM 523 N N . LEU A 1 66 ? 10.273 -6.215 8.062 1 97.06 66 LEU A N 1
ATOM 524 C CA . LEU A 1 66 ? 10.164 -5.324 9.211 1 97.06 66 LEU A CA 1
ATOM 525 C C . LEU A 1 66 ? 9.586 -6.062 10.414 1 97.06 66 LEU A C 1
ATOM 527 O O . LEU A 1 66 ? 9.367 -7.273 10.359 1 97.06 66 LEU A O 1
ATOM 531 N N . ASN A 1 67 ? 9.344 -5.375 11.516 1 94.38 67 ASN A N 1
ATOM 532 C CA . ASN A 1 67 ? 8.836 -5.977 12.734 1 94.38 67 ASN A CA 1
ATOM 533 C C . ASN A 1 67 ? 7.438 -6.551 12.539 1 94.38 67 ASN A C 1
ATOM 535 O O . ASN A 1 67 ? 7.086 -7.57 13.141 1 94.38 67 ASN A O 1
ATOM 539 N N . ASN A 1 68 ? 6.691 -5.938 11.711 1 96.44 68 ASN A N 1
ATOM 540 C CA . ASN A 1 68 ? 5.273 -6.293 11.688 1 96.44 68 ASN A CA 1
ATOM 541 C C . ASN A 1 68 ? 4.805 -6.645 10.281 1 96.44 68 ASN A C 1
ATOM 543 O O . ASN A 1 68 ? 3.717 -7.191 10.102 1 96.44 68 ASN A O 1
ATOM 547 N N . ILE A 1 69 ? 5.559 -6.359 9.273 1 97.81 69 ILE A N 1
ATOM 548 C CA . ILE A 1 69 ? 5.141 -6.602 7.895 1 97.81 69 ILE A CA 1
ATOM 549 C C . ILE A 1 69 ? 6.371 -6.75 7 1 97.81 69 ILE A C 1
ATOM 551 O O . ILE A 1 69 ? 7.477 -6.355 7.383 1 97.81 69 ILE A O 1
ATOM 555 N N . THR A 1 70 ? 6.207 -7.328 5.848 1 98.62 70 THR A N 1
ATOM 556 C CA . THR A 1 70 ? 7.262 -7.395 4.84 1 98.62 70 THR A CA 1
ATOM 557 C C . THR A 1 70 ? 7.016 -6.379 3.729 1 98.62 70 THR A C 1
ATOM 559 O O . THR A 1 70 ? 5.902 -6.27 3.215 1 98.62 70 THR A O 1
ATOM 562 N N . ILE A 1 71 ? 7.988 -5.59 3.395 1 98.81 71 ILE A N 1
ATOM 563 C CA . ILE A 1 71 ? 7.988 -4.777 2.184 1 98.81 71 ILE A CA 1
ATOM 564 C C . ILE A 1 71 ? 8.57 -5.582 1.023 1 98.81 71 ILE A C 1
ATOM 566 O O . ILE A 1 71 ? 9.711 -6.055 1.099 1 98.81 71 ILE A O 1
ATOM 570 N N . GLU A 1 72 ? 7.816 -5.727 0.029 1 98.94 72 GLU A N 1
ATOM 571 C CA . GLU A 1 72 ? 8.258 -6.426 -1.178 1 98.94 72 GLU A CA 1
ATOM 572 C C . GLU A 1 72 ? 8.484 -5.445 -2.326 1 98.94 72 GLU A C 1
ATOM 574 O O . GLU A 1 72 ? 7.645 -4.586 -2.594 1 98.94 72 GLU A O 1
ATOM 579 N N . LEU A 1 73 ? 9.633 -5.57 -2.928 1 98.94 73 LEU A N 1
ATOM 580 C CA . LEU A 1 73 ? 9.922 -4.844 -4.16 1 98.94 73 LEU A CA 1
ATOM 581 C C . LEU A 1 73 ? 9.82 -5.77 -5.371 1 98.94 73 LEU A C 1
ATOM 583 O O . LEU A 1 73 ? 10.289 -6.906 -5.328 1 98.94 73 LEU A O 1
ATOM 587 N N . ILE A 1 74 ? 9.18 -5.27 -6.414 1 98.94 74 ILE A N 1
ATOM 588 C CA . ILE A 1 74 ? 8.953 -6.051 -7.621 1 98.94 74 ILE A CA 1
ATOM 589 C C . ILE A 1 74 ? 9.422 -5.262 -8.844 1 98.94 74 ILE A C 1
ATOM 591 O O . ILE A 1 74 ? 8.977 -4.137 -9.07 1 98.94 74 ILE A O 1
ATOM 595 N N . GLN A 1 75 ? 10.289 -5.785 -9.625 1 98.94 75 GLN A N 1
ATOM 596 C CA . GLN A 1 75 ? 10.578 -5.301 -10.969 1 98.94 75 GLN A CA 1
ATOM 597 C C . GLN A 1 75 ? 10.109 -6.297 -12.023 1 98.94 75 GLN A C 1
ATOM 599 O O . GLN A 1 75 ? 10.641 -7.406 -12.117 1 98.94 75 GLN A O 1
ATOM 604 N N . PRO A 1 76 ? 9.109 -5.922 -12.781 1 98.81 76 PRO A N 1
ATOM 605 C CA . PRO A 1 76 ? 8.656 -6.863 -13.805 1 98.81 76 PRO A CA 1
ATOM 606 C C . PRO A 1 76 ? 9.742 -7.188 -14.828 1 98.81 76 PRO A C 1
ATOM 608 O O . PRO A 1 76 ? 10.523 -6.309 -15.203 1 98.81 76 PRO A O 1
ATOM 611 N N . VAL A 1 77 ? 9.812 -8.461 -15.125 1 97.31 77 VAL A N 1
ATOM 612 C CA . VAL A 1 77 ? 10.68 -8.945 -16.203 1 97.31 77 VAL A CA 1
ATOM 613 C C . VAL A 1 77 ? 9.836 -9.609 -17.281 1 97.31 77 VAL A C 1
ATOM 615 O O . VAL A 1 77 ? 9.312 -10.711 -17.078 1 97.31 77 VAL A O 1
ATOM 618 N N . GLY A 1 78 ? 9.648 -8.883 -18.406 1 92.62 78 GLY A N 1
ATOM 619 C CA . GLY A 1 78 ? 8.781 -9.375 -19.469 1 92.62 78 GLY A CA 1
ATOM 620 C C . GLY A 1 78 ? 7.32 -9.023 -19.25 1 92.62 78 GLY A C 1
ATOM 621 O O . GLY A 1 78 ? 6.988 -8.266 -18.328 1 92.62 78 GLY A O 1
ATOM 622 N N . GLU A 1 79 ? 6.434 -9.508 -20.125 1 95.5 79 GLU A N 1
ATOM 623 C CA . GLU A 1 79 ? 5.008 -9.211 -20.109 1 95.5 79 GLU A CA 1
ATOM 624 C C . GLU A 1 79 ? 4.211 -10.297 -20.828 1 95.5 79 GLU A C 1
ATOM 626 O O . GLU A 1 79 ? 4.781 -11.102 -21.578 1 95.5 79 GLU A O 1
ATOM 631 N N . PRO A 1 80 ? 2.924 -10.453 -20.5 1 98.19 80 PRO A N 1
ATOM 632 C CA . PRO A 1 80 ? 2.123 -9.562 -19.672 1 98.19 80 PRO A CA 1
ATOM 633 C C . PRO A 1 80 ? 2.068 -10.008 -18.203 1 98.19 80 PRO A C 1
ATOM 635 O O . PRO A 1 80 ? 2.275 -11.188 -17.906 1 98.19 80 PRO A O 1
ATOM 638 N N . SER A 1 81 ? 1.853 -9.133 -17.312 1 98.75 81 SER A N 1
ATOM 639 C CA . SER A 1 81 ? 1.592 -9.352 -15.898 1 98.75 81 SER A CA 1
ATOM 640 C C . SER A 1 81 ? 0.91 -8.148 -15.266 1 98.75 81 SER A C 1
ATOM 642 O O . SER A 1 81 ? 0.886 -7.062 -15.852 1 98.75 81 SER A O 1
ATOM 644 N N . THR A 1 82 ? 0.306 -8.32 -14.117 1 98.75 82 THR A N 1
ATOM 645 C CA . THR A 1 82 ? -0.246 -7.191 -13.383 1 98.75 82 THR A CA 1
ATOM 646 C C . THR A 1 82 ? 0.854 -6.203 -13 1 98.75 82 THR A C 1
ATOM 648 O O . THR A 1 82 ? 0.617 -4.996 -12.945 1 98.75 82 THR A O 1
ATOM 651 N N . TRP A 1 83 ? 2.09 -6.723 -12.844 1 98.81 83 TRP A N 1
ATOM 652 C CA . TRP A 1 83 ? 3.223 -5.883 -12.469 1 98.81 83 TRP A CA 1
ATOM 653 C C . TRP A 1 83 ? 3.637 -4.98 -13.625 1 98.81 83 TRP A C 1
ATOM 655 O O . TRP A 1 83 ? 3.801 -3.771 -13.453 1 98.81 83 TRP A O 1
ATOM 665 N N . SER A 1 84 ? 3.799 -5.613 -14.773 1 98.75 84 SER A N 1
ATOM 666 C CA . SER A 1 84 ? 4.219 -4.844 -15.938 1 98.75 84 SER A CA 1
ATOM 667 C C . SER A 1 84 ? 3.15 -3.838 -16.344 1 98.75 84 SER A C 1
ATOM 669 O O . SER A 1 84 ? 3.467 -2.705 -16.719 1 98.75 84 SER A O 1
ATOM 671 N N . GLU A 1 85 ? 1.931 -4.203 -16.312 1 98.56 85 GLU A N 1
ATOM 672 C CA . GLU A 1 85 ? 0.839 -3.289 -16.641 1 98.56 85 GLU A CA 1
ATOM 673 C C . GLU A 1 85 ? 0.788 -2.119 -15.664 1 98.56 85 GLU A C 1
ATOM 675 O O . GLU A 1 85 ? 0.571 -0.975 -16.078 1 98.56 85 GLU A O 1
ATOM 680 N N . PHE A 1 86 ? 0.954 -2.432 -14.43 1 98.56 86 PHE A N 1
ATOM 681 C CA . PHE A 1 86 ? 0.946 -1.396 -13.398 1 98.56 86 PHE A CA 1
ATOM 682 C C . PHE A 1 86 ? 2.025 -0.356 -13.672 1 98.56 86 PHE A C 1
ATOM 684 O O . PHE A 1 86 ? 1.749 0.846 -13.68 1 98.56 86 PHE A O 1
ATOM 691 N N . LEU A 1 87 ? 3.186 -0.838 -13.867 1 98.44 87 LEU A N 1
ATOM 692 C CA . LEU A 1 87 ? 4.316 0.058 -14.078 1 98.44 87 LEU A CA 1
ATOM 693 C C . LEU A 1 87 ? 4.102 0.921 -15.32 1 98.44 87 LEU A C 1
ATOM 695 O O . LEU A 1 87 ? 4.387 2.121 -15.305 1 98.44 87 LEU A O 1
ATOM 699 N N . LYS A 1 88 ? 3.572 0.344 -16.344 1 97.75 88 LYS A N 1
ATOM 700 C CA . LYS A 1 88 ? 3.318 1.059 -17.594 1 97.75 88 LYS A CA 1
ATOM 701 C C . LYS A 1 88 ? 2.24 2.123 -17.406 1 97.75 88 LYS A C 1
ATOM 703 O O . LYS A 1 88 ? 2.383 3.248 -17.891 1 97.75 88 LYS A O 1
ATOM 708 N N . LYS A 1 89 ? 1.248 1.781 -16.688 1 97.06 89 LYS A N 1
ATOM 709 C CA . LYS A 1 89 ? 0.077 2.645 -16.562 1 97.06 89 LYS A CA 1
ATOM 710 C C . LYS A 1 89 ? 0.301 3.734 -15.516 1 97.06 89 LYS A C 1
ATOM 712 O O . LYS A 1 89 ? -0.138 4.871 -15.695 1 97.06 89 LYS A O 1
ATOM 717 N N . HIS A 1 90 ? 1.024 3.387 -14.438 1 96.81 90 HIS A N 1
ATOM 718 C CA . HIS A 1 90 ? 1.035 4.273 -13.281 1 96.81 90 HIS A CA 1
ATOM 719 C C . HIS A 1 90 ? 2.449 4.746 -12.961 1 96.81 90 HIS A C 1
ATOM 721 O O . HIS A 1 90 ? 2.635 5.699 -12.195 1 96.81 90 HIS A O 1
ATOM 727 N N . GLY A 1 91 ? 3.475 4.188 -13.562 1 97.81 91 GLY A N 1
ATOM 728 C CA . GLY A 1 91 ? 4.812 4.316 -13.008 1 97.81 91 GLY A CA 1
ATOM 729 C C . GLY A 1 91 ? 4.996 3.559 -11.703 1 97.81 91 GLY A C 1
ATOM 730 O O . GLY A 1 91 ? 4.168 2.717 -11.352 1 97.81 91 GLY A O 1
ATOM 731 N N . PRO A 1 92 ? 6.152 3.785 -11.008 1 98.69 92 PRO A N 1
ATOM 732 C CA . PRO A 1 92 ? 6.379 3.086 -9.742 1 98.69 92 PRO A CA 1
ATOM 733 C C . PRO A 1 92 ? 5.324 3.422 -8.688 1 98.69 92 PRO A C 1
ATOM 735 O O . PRO A 1 92 ? 4.797 4.535 -8.664 1 98.69 92 PRO A O 1
ATOM 738 N N . GLY A 1 93 ? 5.062 2.5 -7.863 1 98.62 93 GLY A N 1
ATOM 739 C CA . GLY A 1 93 ? 4.051 2.725 -6.844 1 98.62 93 GLY A CA 1
ATOM 740 C C . GLY A 1 93 ? 3.686 1.468 -6.078 1 98.62 93 GLY A C 1
ATOM 741 O O . GLY A 1 93 ? 4.23 0.394 -6.34 1 98.62 93 GLY A O 1
ATOM 742 N N . ILE A 1 94 ? 2.805 1.589 -5.082 1 98.94 94 ILE A N 1
ATOM 743 C CA . ILE A 1 94 ? 2.354 0.457 -4.281 1 98.94 94 ILE A CA 1
ATOM 744 C C . ILE A 1 94 ? 1.318 -0.349 -5.062 1 98.94 94 ILE A C 1
ATOM 746 O O . ILE A 1 94 ? 0.279 0.183 -5.457 1 98.94 94 ILE A O 1
ATOM 750 N N . HIS A 1 95 ? 1.614 -1.593 -5.254 1 98.88 95 HIS A N 1
ATOM 751 C CA . HIS A 1 95 ? 0.839 -2.449 -6.145 1 98.88 95 HIS A CA 1
ATOM 752 C C . HIS A 1 95 ? -0.249 -3.197 -5.379 1 98.88 95 HIS A C 1
ATOM 754 O O . HIS A 1 95 ? -1.404 -3.229 -5.812 1 98.88 95 HIS A O 1
ATOM 760 N N . HIS A 1 96 ? 0.125 -3.844 -4.25 1 98.94 96 HIS A N 1
ATOM 761 C CA . HIS A 1 96 ? -0.844 -4.672 -3.541 1 98.94 96 HIS A CA 1
ATOM 762 C C . HIS A 1 96 ? -0.48 -4.809 -2.066 1 98.94 96 HIS A C 1
ATOM 764 O O . HIS A 1 96 ? 0.627 -4.445 -1.659 1 98.94 96 HIS A O 1
ATOM 770 N N . ILE A 1 97 ? -1.424 -5.273 -1.319 1 98.88 97 ILE A N 1
ATOM 771 C CA . ILE A 1 97 ? -1.177 -5.871 -0.012 1 98.88 97 ILE A CA 1
ATOM 772 C C . ILE A 1 97 ? -1.521 -7.359 -0.051 1 98.88 97 ILE A C 1
ATOM 774 O O . ILE A 1 97 ? -2.271 -7.805 -0.922 1 98.88 97 ILE A O 1
ATOM 778 N N . ALA A 1 98 ? -0.951 -8.117 0.926 1 98.81 98 ALA A N 1
ATOM 779 C CA . ALA A 1 98 ? -1.155 -9.562 0.863 1 98.81 98 ALA A CA 1
ATOM 780 C C . ALA A 1 98 ? -1.637 -10.102 2.203 1 98.81 98 ALA A C 1
ATOM 782 O O . ALA A 1 98 ? -1.308 -9.555 3.258 1 98.81 98 ALA A O 1
ATOM 783 N N . PHE A 1 99 ? -2.406 -11.156 2.158 1 98.44 99 PHE A N 1
ATOM 784 C CA . PHE A 1 99 ? -2.84 -11.984 3.281 1 98.44 99 PHE A CA 1
ATOM 785 C C . PHE A 1 99 ? -2.398 -13.43 3.094 1 98.44 99 PHE A C 1
ATOM 787 O O . PHE A 1 99 ? -2.451 -13.961 1.982 1 98.44 99 PHE A O 1
ATOM 794 N N . ASN A 1 100 ? -1.952 -14.055 4.199 1 97.38 100 ASN A N 1
ATOM 795 C CA . ASN A 1 100 ? -1.846 -15.508 4.223 1 97.38 100 ASN A CA 1
ATOM 796 C C . ASN A 1 100 ? -3.189 -16.172 4.523 1 97.38 100 ASN A C 1
ATOM 798 O O . ASN A 1 100 ? -3.848 -15.82 5.508 1 97.38 100 ASN A O 1
ATOM 802 N N . VAL A 1 101 ? -3.516 -17.047 3.637 1 97.25 101 VAL A N 1
ATOM 803 C CA . VAL A 1 101 ? -4.828 -17.656 3.84 1 97.25 101 VAL A CA 1
ATOM 804 C C . VAL A 1 101 ? -4.699 -19.172 3.924 1 97.25 101 VAL A C 1
ATOM 806 O O . VAL A 1 101 ? -3.789 -19.75 3.33 1 97.25 101 VAL A O 1
ATOM 809 N N . GLY A 1 102 ? -5.551 -19.797 4.711 1 94.06 102 GLY A N 1
ATOM 810 C CA . GLY A 1 102 ? -5.559 -21.234 4.859 1 94.06 102 GLY A CA 1
ATOM 811 C C . GLY A 1 102 ? -6.297 -21.953 3.74 1 94.06 102 GLY A C 1
ATOM 812 O O . GLY A 1 102 ? -5.875 -23.016 3.295 1 94.06 102 GLY A O 1
ATOM 813 N N . ASN A 1 103 ? -7.414 -21.406 3.375 1 94.94 103 ASN A N 1
ATOM 814 C CA . ASN A 1 103 ? -8.227 -21.938 2.287 1 94.94 103 ASN A CA 1
ATOM 815 C C . ASN A 1 103 ? -8.352 -20.938 1.143 1 94.94 103 ASN A C 1
ATOM 817 O O . ASN A 1 103 ? -9.18 -20.016 1.2 1 94.94 103 ASN A O 1
ATOM 821 N N . ILE A 1 104 ? -7.645 -21.203 0.09 1 97.06 104 ILE A N 1
ATOM 822 C CA . ILE A 1 104 ? -7.504 -20.266 -1.014 1 97.06 104 ILE A CA 1
ATOM 823 C C . ILE A 1 104 ? -8.844 -20.109 -1.731 1 97.06 104 IL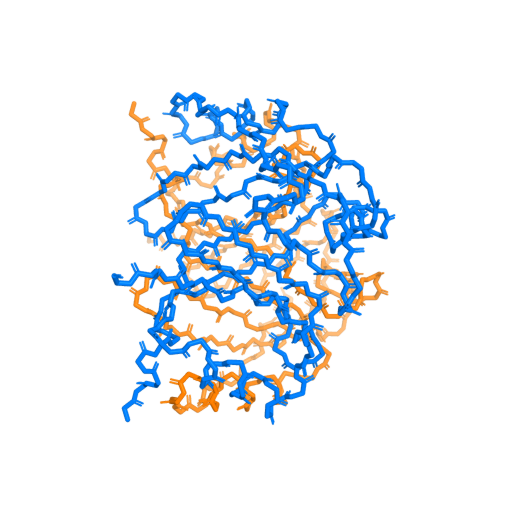E A C 1
ATOM 825 O O . ILE A 1 104 ? -9.227 -19 -2.107 1 97.06 104 ILE A O 1
ATOM 829 N N . ASP A 1 105 ? -9.562 -21.172 -1.936 1 97 105 ASP A N 1
ATOM 830 C CA . ASP A 1 105 ? -10.836 -21.109 -2.643 1 97 105 ASP A CA 1
ATOM 831 C C . ASP A 1 105 ? -11.844 -20.25 -1.891 1 97 105 ASP A C 1
ATOM 833 O O . ASP A 1 105 ? -12.523 -19.422 -2.492 1 97 105 ASP A O 1
ATOM 837 N N . ASP A 1 106 ? -11.922 -20.453 -0.613 1 97.25 106 ASP A N 1
ATOM 838 C CA . ASP A 1 106 ? -12.828 -19.672 0.212 1 97.25 106 ASP A CA 1
ATOM 839 C C . ASP A 1 106 ? -12.445 -18.188 0.206 1 97.25 106 ASP A C 1
ATOM 841 O O . ASP A 1 106 ? -13.305 -17.312 0.116 1 97.25 106 ASP A O 1
ATOM 845 N N . ALA A 1 107 ? -11.203 -17.922 0.339 1 97.88 107 ALA A N 1
ATOM 846 C CA . ALA A 1 107 ? -10.719 -16.547 0.36 1 97.88 107 ALA A CA 1
ATOM 847 C C . ALA A 1 107 ? -11.023 -15.844 -0.956 1 97.88 107 ALA A C 1
ATOM 849 O O . ALA A 1 107 ? -11.469 -14.695 -0.959 1 97.88 107 ALA A O 1
ATOM 850 N N . VAL A 1 108 ? -10.789 -16.484 -2.045 1 98.44 108 VAL A N 1
ATOM 851 C CA . VAL A 1 108 ? -11.086 -15.922 -3.354 1 98.44 108 VAL A CA 1
ATOM 852 C C . VAL A 1 108 ? -12.578 -15.617 -3.455 1 98.44 108 VAL A C 1
ATOM 854 O O . VAL A 1 108 ? -12.969 -14.523 -3.877 1 98.44 108 VAL A O 1
ATOM 857 N N . LYS A 1 109 ? -13.367 -16.578 -3.062 1 98.06 109 LYS A N 1
ATOM 858 C CA . LYS A 1 109 ? -14.812 -16.391 -3.107 1 98.06 109 LYS A CA 1
ATOM 859 C C . LYS A 1 109 ? -15.242 -15.164 -2.318 1 98.06 109 LYS A C 1
ATOM 861 O O . LYS A 1 109 ? -16.125 -14.414 -2.756 1 98.06 109 LYS A O 1
ATOM 866 N N . GLU A 1 110 ? -14.688 -14.984 -1.186 1 97.81 110 GLU A N 1
ATOM 867 C CA . GLU A 1 110 ? -15.016 -13.828 -0.355 1 97.81 110 GLU A CA 1
ATOM 868 C C . GLU A 1 110 ? -14.68 -12.523 -1.07 1 97.81 110 GLU A C 1
ATOM 870 O O . GLU A 1 110 ? -15.484 -11.594 -1.082 1 97.81 110 GLU A O 1
ATOM 875 N N . LEU A 1 111 ? -13.531 -12.453 -1.674 1 98.5 111 LEU A N 1
ATOM 876 C CA . LEU A 1 111 ? -13.133 -11.227 -2.359 1 98.5 111 LEU A CA 1
ATOM 877 C C . LEU A 1 111 ? -14.008 -10.984 -3.59 1 98.5 111 LEU A C 1
ATOM 879 O O . LEU A 1 111 ? -14.328 -9.844 -3.912 1 98.5 111 LEU A O 1
ATOM 883 N N . LEU A 1 112 ? -14.359 -12.055 -4.254 1 98.5 112 LEU A N 1
ATOM 884 C CA . LEU A 1 112 ? -15.258 -11.93 -5.395 1 98.5 112 LEU A CA 1
ATOM 885 C C . LEU A 1 112 ? -16.625 -11.398 -4.957 1 98.5 112 LEU A C 1
ATOM 887 O O . LEU A 1 112 ? -17.281 -10.664 -5.699 1 98.5 112 LEU A O 1
ATOM 891 N N . SER A 1 113 ? -17.047 -11.742 -3.793 1 98.06 113 SER A N 1
ATOM 892 C CA . SER A 1 113 ? -18.375 -11.383 -3.293 1 98.06 113 SER A CA 1
ATOM 893 C C . SER A 1 113 ? -18.484 -9.875 -3.064 1 98.06 113 SER A C 1
ATOM 895 O O . SER A 1 113 ? -19.594 -9.344 -2.953 1 98.06 113 SER A O 1
ATOM 897 N N . VAL A 1 114 ? -17.344 -9.211 -2.986 1 98 114 VAL A N 1
ATOM 898 C CA . VAL A 1 114 ? -17.391 -7.766 -2.797 1 98 114 VAL A CA 1
ATOM 899 C C . VAL A 1 114 ? -16.953 -7.062 -4.082 1 98 114 VAL A C 1
ATOM 901 O O . VAL A 1 114 ? -16.531 -5.906 -4.051 1 98 114 VAL A O 1
ATOM 904 N N . GLY A 1 115 ? -16.922 -7.758 -5.129 1 98.12 115 GLY A N 1
ATOM 905 C CA . GLY A 1 115 ? -16.719 -7.121 -6.422 1 98.12 115 GLY A CA 1
ATOM 906 C C . GLY A 1 115 ? -15.32 -7.309 -6.973 1 98.12 115 GLY A C 1
ATOM 907 O O . GLY A 1 115 ? -14.953 -6.691 -7.977 1 98.12 115 GLY A O 1
ATOM 908 N N . GLY A 1 116 ? -14.492 -8.125 -6.395 1 98.56 116 GLY A N 1
ATOM 909 C CA . GLY A 1 116 ? -13.156 -8.414 -6.906 1 98.56 116 GLY A CA 1
ATOM 910 C C . GLY A 1 116 ? -13.172 -9.32 -8.125 1 98.56 116 GLY A C 1
ATOM 911 O O . GLY A 1 116 ? -14.195 -9.938 -8.438 1 98.56 116 GLY A O 1
ATOM 912 N N . SER A 1 117 ? -12.062 -9.359 -8.773 1 98.75 117 SER A N 1
ATOM 913 C CA . SER A 1 117 ? -11.844 -10.281 -9.891 1 98.75 117 SER A CA 1
ATOM 914 C C . SER A 1 117 ? -10.422 -10.836 -9.867 1 98.75 117 SER A C 1
ATOM 916 O O . SER A 1 117 ? -9.469 -10.117 -9.57 1 98.75 117 SER A O 1
ATOM 918 N N . VAL A 1 118 ? -10.273 -12.125 -10.203 1 98.88 118 VAL A N 1
ATOM 919 C CA . VAL A 1 118 ? -8.945 -12.727 -10.258 1 98.88 118 VAL A CA 1
ATOM 920 C C . VAL A 1 118 ? -8.164 -12.148 -11.43 1 98.88 118 VAL A C 1
ATOM 922 O O . VAL A 1 118 ? -8.633 -12.164 -12.57 1 98.88 118 VAL A O 1
ATOM 925 N N . GLU A 1 119 ? -7.027 -11.656 -11.188 1 98.88 119 GLU A N 1
ATOM 926 C CA . GLU A 1 119 ? -6.234 -10.984 -12.203 1 98.88 119 GLU A CA 1
ATOM 927 C C . GLU A 1 119 ? -5.027 -11.828 -12.617 1 98.88 119 GLU A C 1
ATOM 929 O O . GLU A 1 119 ? -4.652 -11.859 -13.789 1 98.88 119 GLU A O 1
ATOM 934 N N . GLN A 1 120 ? -4.422 -12.477 -11.656 1 98.88 120 GLN A N 1
ATOM 935 C CA . GLN A 1 120 ? -3.186 -13.219 -11.867 1 98.88 120 GLN A CA 1
ATOM 936 C C . GLN A 1 120 ? -2.992 -14.281 -10.789 1 98.88 120 GLN A C 1
ATOM 938 O O . GLN A 1 120 ? -3.35 -14.07 -9.625 1 98.88 120 GLN A O 1
ATOM 943 N N . ASP A 1 121 ? -2.529 -15.398 -11.125 1 98.88 121 ASP A N 1
ATOM 944 C CA . ASP A 1 121 ? -2.205 -16.438 -10.164 1 98.88 121 ASP A CA 1
ATOM 945 C C . ASP A 1 121 ? -0.973 -17.234 -10.602 1 98.88 121 ASP A C 1
ATOM 947 O O . ASP A 1 121 ? -0.546 -17.125 -11.758 1 98.88 121 ASP A O 1
ATOM 951 N N . GLY A 1 122 ? -0.368 -17.828 -9.719 1 98.5 122 GLY A N 1
ATOM 952 C CA . GLY A 1 122 ? 0.809 -18.641 -9.984 1 98.5 122 GLY A CA 1
ATOM 953 C C . GLY A 1 122 ? 1.302 -19.391 -8.758 1 98.5 122 GLY A C 1
ATOM 954 O O . GLY A 1 122 ? 0.734 -19.266 -7.672 1 98.5 122 GLY A O 1
ATOM 955 N N . LYS A 1 123 ? 2.312 -20.203 -9.016 1 97.81 123 LYS A N 1
ATOM 956 C CA . LYS A 1 123 ? 2.902 -21.016 -7.961 1 97.81 123 LYS A CA 1
ATOM 957 C C . LYS A 1 123 ? 4.328 -20.562 -7.652 1 97.81 123 LYS A C 1
ATOM 959 O O . LYS A 1 123 ? 4.98 -19.938 -8.484 1 97.81 123 LYS A O 1
ATOM 964 N N . PHE A 1 124 ? 4.695 -20.734 -6.465 1 96.81 124 PHE A N 1
ATOM 965 C CA . PHE A 1 124 ? 6.082 -20.719 -6.008 1 96.81 124 PHE A CA 1
ATOM 966 C C . PHE A 1 124 ? 6.402 -21.953 -5.195 1 96.81 124 PHE A C 1
ATOM 968 O O . PHE A 1 124 ? 5.523 -22.781 -4.934 1 96.81 124 PHE A O 1
ATOM 975 N N . LYS A 1 125 ? 7.648 -22.141 -4.926 1 94.06 125 LYS A N 1
ATOM 976 C CA . LYS A 1 125 ? 8.023 -23.328 -4.176 1 94.06 125 LYS A CA 1
ATOM 977 C C . LYS A 1 125 ? 7.27 -23.406 -2.854 1 94.06 125 LYS A C 1
ATOM 979 O O . LYS A 1 125 ? 7.379 -22.516 -2.014 1 94.06 125 LYS A O 1
ATOM 984 N N . GLY A 1 126 ? 6.422 -24.406 -2.678 1 96.06 126 GLY A N 1
ATOM 985 C CA . GLY A 1 126 ? 5.738 -24.672 -1.422 1 96.06 126 GLY A CA 1
ATOM 986 C C . GLY A 1 126 ? 4.367 -24.031 -1.337 1 96.06 126 GLY A C 1
ATOM 987 O O . GLY A 1 126 ? 3.697 -24.125 -0.307 1 96.06 126 GLY A O 1
ATOM 988 N N . GLY A 1 127 ? 3.957 -23.406 -2.447 1 97.81 127 GLY A N 1
ATOM 989 C CA . GLY A 1 127 ? 2.637 -22.797 -2.396 1 97.81 127 GLY A CA 1
ATOM 990 C C . GLY A 1 127 ? 2.295 -22 -3.648 1 97.81 127 GLY A C 1
ATOM 991 O O . GLY A 1 127 ? 2.67 -22.391 -4.758 1 97.81 127 GLY A O 1
ATOM 992 N N . GLY A 1 128 ? 1.464 -21.016 -3.461 1 98.31 128 GLY A N 1
ATOM 993 C CA . GLY A 1 128 ? 1.035 -20.188 -4.578 1 98.31 128 GLY A CA 1
ATOM 994 C C . GLY A 1 128 ? 0.375 -18.891 -4.145 1 98.31 128 GLY A C 1
ATOM 995 O O . GLY A 1 128 ? 0.329 -18.578 -2.953 1 98.31 128 GLY A O 1
ATOM 996 N N . TYR A 1 129 ? -0.009 -18.156 -5.145 1 98.75 129 TYR A N 1
ATOM 997 C CA . TYR A 1 129 ? -0.647 -16.859 -4.906 1 98.75 129 TYR A CA 1
ATOM 998 C C . TYR A 1 129 ? -1.778 -16.625 -5.898 1 98.75 129 TYR A C 1
ATOM 1000 O O . TYR A 1 129 ? -1.78 -17.188 -6.996 1 98.75 129 TYR A O 1
ATOM 1008 N N . VAL A 1 130 ? -2.727 -15.828 -5.52 1 98.88 130 VAL A N 1
ATOM 1009 C CA . VAL A 1 130 ? -3.783 -15.289 -6.367 1 98.88 130 VAL A CA 1
ATOM 1010 C C . VAL A 1 130 ? -3.906 -13.781 -6.145 1 98.88 130 VAL A C 1
ATOM 1012 O O . VAL A 1 130 ? -4.043 -13.328 -5.008 1 98.88 130 VAL A O 1
ATOM 1015 N N . TYR A 1 131 ? -3.732 -13.039 -7.18 1 98.94 131 TYR A N 1
ATOM 1016 C CA . TYR A 1 131 ? -4.07 -11.617 -7.145 1 98.94 131 TYR A CA 1
ATOM 1017 C C . TYR A 1 131 ? -5.539 -11.398 -7.488 1 98.94 131 TYR A C 1
ATOM 1019 O O . TYR A 1 131 ? -6.008 -11.828 -8.539 1 98.94 131 TYR A O 1
ATOM 1027 N N . VAL A 1 132 ? -6.188 -10.734 -6.629 1 98.94 132 VAL A N 1
ATOM 1028 C CA . VAL A 1 132 ? -7.566 -10.328 -6.871 1 98.94 132 VAL A CA 1
ATOM 1029 C C . VAL A 1 132 ? -7.648 -8.805 -6.953 1 98.94 132 VAL A C 1
ATOM 1031 O O . VAL A 1 132 ? -7.289 -8.102 -6 1 98.94 132 VAL A O 1
ATOM 1034 N N . ASP A 1 133 ? -8.086 -8.312 -8.109 1 98.81 133 ASP A N 1
ATOM 1035 C CA . ASP A 1 133 ? -8.289 -6.875 -8.266 1 98.81 133 ASP A CA 1
ATOM 1036 C C . ASP A 1 133 ? -9.562 -6.426 -7.559 1 98.81 133 ASP A C 1
ATOM 1038 O O . ASP A 1 133 ? -10.672 -6.711 -8.023 1 98.81 133 ASP A O 1
ATOM 1042 N N . ALA A 1 134 ? -9.406 -5.762 -6.465 1 98.75 134 ALA A N 1
ATOM 1043 C CA . ALA A 1 134 ? -10.523 -5.215 -5.691 1 98.75 134 ALA A CA 1
ATOM 1044 C C . ALA A 1 134 ? -10.367 -3.709 -5.504 1 98.75 134 ALA A C 1
ATOM 1046 O O . ALA A 1 134 ? -10.828 -3.154 -4.5 1 98.75 134 ALA A O 1
ATOM 1047 N N . LYS A 1 135 ? -9.734 -3.035 -6.402 1 98.5 135 LYS A N 1
ATOM 1048 C CA . LYS A 1 135 ? -9.523 -1.593 -6.328 1 98.5 135 LYS A CA 1
ATOM 1049 C C . LYS A 1 135 ? -10.852 -0.847 -6.262 1 98.5 135 LYS A C 1
ATOM 1051 O O . LYS A 1 135 ? -10.992 0.125 -5.516 1 98.5 135 LYS A O 1
ATOM 1056 N N . GLY A 1 136 ? -11.773 -1.305 -6.973 1 98 136 GLY A N 1
ATOM 1057 C CA . GLY A 1 136 ? -13.055 -0.617 -7.039 1 98 136 GLY A CA 1
ATOM 1058 C C . GLY A 1 136 ? -13.844 -0.697 -5.746 1 98 136 GLY A C 1
ATOM 1059 O O . GLY A 1 136 ? -14.633 0.201 -5.438 1 98 136 GLY A O 1
ATOM 1060 N N . SER A 1 137 ? -13.688 -1.749 -5.02 1 98.5 137 SER A N 1
ATOM 1061 C CA . SER A 1 137 ? -14.477 -1.952 -3.811 1 98.5 137 SER A CA 1
ATOM 1062 C C . SER A 1 137 ? -13.641 -1.728 -2.557 1 98.5 137 SER A C 1
ATOM 1064 O O . SER A 1 137 ? -14.078 -1.056 -1.622 1 98.5 137 SER A O 1
ATOM 1066 N N . LEU A 1 138 ? -12.414 -2.219 -2.566 1 98.75 138 LEU A N 1
ATOM 1067 C CA . LEU A 1 138 ? -11.578 -2.191 -1.371 1 98.75 138 LEU A CA 1
ATOM 1068 C C . LEU A 1 138 ? -10.484 -1.135 -1.497 1 98.75 138 LEU A C 1
ATOM 1070 O O . LEU A 1 138 ? -9.805 -0.82 -0.519 1 98.75 138 LEU A O 1
ATOM 1074 N N . GLY A 1 139 ? -10.305 -0.577 -2.678 1 98.81 139 GLY A N 1
ATOM 1075 C CA . GLY A 1 139 ? -9.242 0.391 -2.896 1 98.81 139 GLY A CA 1
ATOM 1076 C C . GLY A 1 139 ? -7.879 -0.248 -3.066 1 98.81 139 GLY A C 1
ATOM 1077 O O . GLY A 1 139 ? -6.855 0.417 -2.914 1 98.81 139 GLY A O 1
ATOM 1078 N N . ALA A 1 140 ? -7.844 -1.599 -3.395 1 98.75 140 ALA A N 1
ATOM 1079 C CA . ALA A 1 140 ? -6.535 -2.244 -3.453 1 98.75 140 ALA A CA 1
ATOM 1080 C C . ALA A 1 140 ? -6.594 -3.525 -4.281 1 98.75 140 ALA A C 1
ATOM 1082 O O . ALA A 1 140 ? -7.641 -4.168 -4.367 1 98.75 140 ALA A O 1
ATOM 1083 N N . MET A 1 141 ? -5.496 -3.844 -4.91 1 98.88 141 MET A N 1
ATOM 1084 C CA . MET A 1 141 ? -5.223 -5.223 -5.305 1 98.88 141 MET A CA 1
ATOM 1085 C C . MET A 1 141 ? -4.824 -6.062 -4.098 1 98.88 141 MET A C 1
ATOM 1087 O O . MET A 1 141 ? -3.984 -5.648 -3.297 1 98.88 141 MET A O 1
ATOM 1091 N N . ILE A 1 142 ? -5.43 -7.215 -3.969 1 98.94 142 ILE A N 1
ATOM 1092 C CA . ILE A 1 142 ? -5.172 -8.102 -2.84 1 98.94 142 ILE A CA 1
ATOM 1093 C C . ILE A 1 142 ? -4.441 -9.352 -3.322 1 98.94 142 ILE A C 1
ATOM 1095 O O . ILE A 1 142 ? -4.867 -9.992 -4.285 1 98.94 142 ILE A O 1
ATOM 1099 N N . GLU A 1 143 ? -3.365 -9.641 -2.713 1 98.94 143 GLU A N 1
ATOM 1100 C CA . GLU A 1 143 ? -2.701 -10.93 -2.93 1 98.94 143 GLU A CA 1
ATOM 1101 C C . GLU A 1 143 ? -3.082 -11.938 -1.852 1 98.94 143 GLU A C 1
ATOM 1103 O O . GLU A 1 143 ? -3.014 -11.633 -0.658 1 98.94 143 GLU A O 1
ATOM 1108 N N . LEU A 1 144 ? -3.541 -13.055 -2.252 1 98.75 144 LEU A N 1
ATOM 1109 C CA . LEU A 1 144 ? -3.756 -14.203 -1.375 1 98.75 144 LEU A CA 1
ATOM 1110 C C . LEU A 1 144 ? -2.615 -15.203 -1.503 1 98.75 144 LEU A C 1
ATOM 1112 O O . LEU A 1 144 ? -2.383 -15.75 -2.584 1 98.75 144 LEU A O 1
ATOM 1116 N N . LEU A 1 145 ? -1.913 -15.359 -0.434 1 98.44 145 LEU A N 1
ATOM 1117 C CA . LEU A 1 145 ? -0.825 -16.328 -0.366 1 98.44 145 LEU A CA 1
ATOM 1118 C C . LEU A 1 145 ? -1.27 -17.594 0.356 1 98.44 145 LEU A C 1
ATOM 1120 O O . LEU A 1 145 ? -1.97 -17.516 1.369 1 98.44 145 LEU A O 1
ATOM 1124 N N . TYR A 1 146 ? -0.922 -18.719 -0.204 1 97.62 146 TYR A N 1
ATOM 1125 C CA . TYR A 1 146 ? -1.214 -19.984 0.481 1 97.62 146 TYR A CA 1
ATOM 1126 C C . TYR A 1 146 ? -0.036 -20.938 0.38 1 97.62 146 TYR A C 1
ATOM 1128 O O . TYR A 1 146 ? 0.798 -20.812 -0.52 1 97.62 146 TYR A O 1
ATOM 1136 N N . HIS A 1 147 ? 0.076 -21.859 1.327 1 95.31 147 HIS A N 1
ATOM 1137 C CA . HIS A 1 147 ? 1.166 -22.828 1.386 1 95.31 147 HIS A CA 1
ATOM 1138 C C . HIS A 1 147 ? 0.637 -24.25 1.326 1 95.31 147 HIS A C 1
ATOM 1140 O O . HIS A 1 147 ? -0.437 -24.547 1.857 1 95.31 147 HIS A O 1
ATOM 1146 N N . GLU A 1 148 ? 1.315 -25 0.599 1 90.06 148 GLU A N 1
ATOM 1147 C CA . GLU A 1 148 ? 0.966 -26.406 0.489 1 90.06 148 GLU A CA 1
ATOM 1148 C C . GLU A 1 148 ? 1.477 -27.203 1.69 1 90.06 148 GLU A C 1
ATOM 1150 O O . GLU A 1 148 ? 2.553 -26.906 2.217 1 90.06 148 GLU A O 1
ATOM 1155 N N . LYS A 1 149 ? 0.489 -28.016 2.381 1 73.75 149 LYS A N 1
ATOM 1156 C CA . LYS A 1 149 ? 0.836 -28.922 3.479 1 73.75 149 LYS A CA 1
ATOM 1157 C C . LYS A 1 149 ? 1.687 -30.078 2.986 1 73.75 149 LYS A C 1
ATOM 1159 O O . LYS A 1 149 ? 1.539 -30.531 1.845 1 73.75 149 LYS A O 1
ATOM 1164 N N . MET B 1 1 ? 22.156 -0.562 13.469 1 37.97 1 MET B N 1
ATOM 1165 C CA . MET B 1 1 ? 20.844 -0.754 14.07 1 37.97 1 MET B CA 1
ATOM 1166 C C . MET B 1 1 ? 19.766 -0.078 13.234 1 37.97 1 MET B C 1
ATOM 1168 O O . MET B 1 1 ? 20.031 0.907 12.547 1 37.97 1 MET B O 1
ATOM 1172 N N . ALA B 1 2 ? 18.672 -0.861 12.758 1 46.78 2 ALA B N 1
ATOM 1173 C CA . ALA B 1 2 ? 17.656 -0.191 11.953 1 46.78 2 ALA B CA 1
ATOM 1174 C C . ALA B 1 2 ? 17.344 1.191 12.516 1 46.78 2 ALA B C 1
ATOM 1176 O O . ALA B 1 2 ? 17.375 1.397 13.734 1 46.78 2 ALA B O 1
ATOM 1177 N N . ASN B 1 3 ? 17.406 2.164 11.625 1 59.28 3 ASN B N 1
ATOM 1178 C CA . ASN B 1 3 ? 16.953 3.484 12.031 1 59.28 3 ASN B CA 1
ATOM 1179 C C . ASN B 1 3 ? 15.641 3.402 12.812 1 59.28 3 ASN B C 1
ATOM 1181 O O . ASN B 1 3 ? 14.656 2.85 12.328 1 59.28 3 ASN B O 1
ATOM 1185 N N . ALA B 1 4 ? 15.688 3.719 14.031 1 66.69 4 ALA B N 1
ATOM 1186 C CA . ALA B 1 4 ? 14.648 3.506 15.039 1 66.69 4 ALA B CA 1
ATOM 1187 C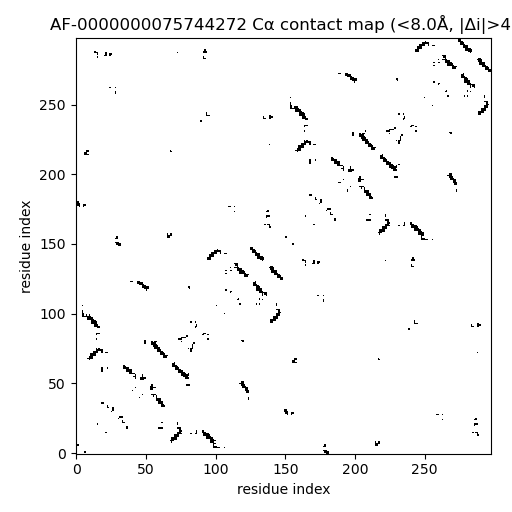 C . ALA B 1 4 ? 13.312 4.094 14.578 1 66.69 4 ALA B C 1
ATOM 1189 O O . ALA B 1 4 ? 12.25 3.701 15.07 1 66.69 4 ALA B O 1
ATOM 1190 N N . GLN B 1 5 ? 13.438 4.875 13.516 1 84.69 5 GLN B N 1
ATOM 1191 C CA . GLN B 1 5 ? 12.172 5.555 13.258 1 84.69 5 GLN B CA 1
ATOM 1192 C C . GLN B 1 5 ? 11.391 4.855 12.148 1 84.69 5 GLN B C 1
ATOM 1194 O O . GLN B 1 5 ? 10.18 5.055 12.016 1 84.69 5 GLN B O 1
ATOM 1199 N N . PHE B 1 6 ? 12.07 3.939 11.336 1 94.25 6 PHE B N 1
ATOM 1200 C CA . PHE B 1 6 ? 11.406 3.287 10.219 1 94.25 6 PHE B CA 1
ATOM 1201 C C . PHE B 1 6 ? 11.305 1.783 10.453 1 94.25 6 PHE B C 1
ATOM 1203 O O . PHE B 1 6 ? 11.523 0.993 9.531 1 94.25 6 PHE B O 1
ATOM 1210 N N . ARG B 1 7 ? 10.945 1.359 11.562 1 91.19 7 ARG B N 1
ATOM 1211 C CA . ARG B 1 7 ? 11.023 -0.053 11.914 1 91.19 7 ARG B CA 1
ATOM 1212 C C . ARG B 1 7 ? 9.695 -0.76 11.648 1 91.19 7 ARG B C 1
ATOM 1214 O O . ARG B 1 7 ? 9.656 -1.987 11.539 1 91.19 7 ARG B O 1
ATOM 1221 N N . GLU B 1 8 ? 8.633 0.02 11.664 1 96.38 8 GLU B N 1
ATOM 1222 C CA . GLU B 1 8 ? 7.297 -0.551 11.516 1 96.38 8 GLU B CA 1
ATOM 1223 C C . GLU B 1 8 ? 6.438 0.287 10.57 1 96.38 8 GLU B C 1
ATOM 1225 O O . GLU B 1 8 ? 6.332 1.504 10.742 1 96.38 8 GLU B O 1
ATOM 1230 N N . VAL B 1 9 ? 5.949 -0.364 9.57 1 98.31 9 VAL B N 1
ATOM 1231 C CA . VAL B 1 9 ? 4.859 0.275 8.836 1 98.31 9 VAL B CA 1
ATOM 1232 C C . VAL B 1 9 ? 3.572 0.199 9.648 1 98.31 9 VAL B C 1
ATOM 1234 O O . VAL B 1 9 ? 3.012 -0.884 9.844 1 98.31 9 VAL B O 1
ATOM 1237 N N . VAL B 1 10 ? 3.055 1.33 10.039 1 98.06 10 VAL B N 1
ATOM 1238 C CA . VAL B 1 10 ? 1.963 1.303 11.008 1 98.06 10 VAL B CA 1
ATOM 1239 C C . VAL B 1 10 ? 0.625 1.431 10.281 1 98.06 10 VAL B C 1
ATOM 1241 O O . VAL B 1 10 ? -0.43 1.152 10.859 1 98.06 10 VAL B O 1
ATOM 1244 N N . GLN B 1 11 ? 0.684 1.862 9.07 1 98.75 11 GLN B N 1
ATOM 1245 C CA . GLN B 1 11 ? -0.543 2.127 8.328 1 98.75 11 GLN B CA 1
ATOM 1246 C C . GLN B 1 11 ? -0.323 1.96 6.824 1 98.75 11 GLN B C 1
ATOM 1248 O O . GLN B 1 11 ? 0.747 2.291 6.309 1 98.75 11 GLN B O 1
ATOM 1253 N N . VAL B 1 12 ? -1.287 1.459 6.148 1 98.94 12 VAL B N 1
ATOM 1254 C CA . VAL B 1 12 ? -1.419 1.501 4.695 1 98.94 12 VAL B CA 1
ATOM 1255 C C . VAL B 1 12 ? -2.744 2.158 4.316 1 98.94 12 VAL B C 1
ATOM 1257 O O . VAL B 1 12 ? -3.793 1.819 4.871 1 98.94 12 VAL B O 1
ATOM 1260 N N . ALA B 1 13 ? -2.65 3.082 3.387 1 98.94 13 ALA B N 1
ATOM 1261 C CA . ALA B 1 13 ? -3.846 3.877 3.117 1 98.94 13 ALA B CA 1
ATOM 1262 C C . ALA B 1 13 ? -4.297 3.719 1.667 1 98.94 13 ALA B C 1
ATOM 1264 O O . ALA B 1 13 ? -3.467 3.693 0.753 1 98.94 13 ALA B O 1
ATOM 1265 N N . MET B 1 14 ? -5.559 3.674 1.482 1 98.88 14 MET B N 1
ATOM 1266 C CA . MET B 1 14 ? -6.195 3.572 0.171 1 98.88 14 MET B CA 1
ATOM 1267 C C . MET B 1 14 ? -7.102 4.77 -0.09 1 98.88 14 MET B C 1
ATOM 1269 O O . MET B 1 14 ? -7.855 5.188 0.791 1 98.88 14 MET B O 1
ATOM 1273 N N . VAL B 1 15 ? -6.965 5.281 -1.237 1 98.94 15 VAL B N 1
ATOM 1274 C CA . VAL B 1 15 ? -7.863 6.344 -1.683 1 98.94 15 VAL B CA 1
ATOM 1275 C C . VAL B 1 15 ? -9.023 5.738 -2.469 1 98.94 15 VAL B C 1
ATOM 1277 O O . VAL B 1 15 ? -8.812 4.922 -3.369 1 98.94 15 VAL B O 1
ATOM 1280 N N . VAL B 1 16 ? -10.219 6.086 -2.068 1 98.94 16 VAL B N 1
ATOM 1281 C CA . VAL B 1 16 ? -11.422 5.527 -2.67 1 98.94 16 VAL B CA 1
ATOM 1282 C C . VAL B 1 16 ? -12.391 6.652 -3.031 1 98.94 16 VAL B C 1
ATOM 1284 O O . VAL B 1 16 ? -12.398 7.703 -2.387 1 98.94 16 VAL B O 1
ATOM 1287 N N . PRO B 1 17 ? -13.227 6.438 -4.07 1 98.62 17 PRO B N 1
ATOM 1288 C CA . PRO B 1 17 ? -14.188 7.473 -4.457 1 98.62 17 PRO B CA 1
ATOM 1289 C C . PRO B 1 17 ? -15.422 7.5 -3.564 1 98.62 17 PRO B C 1
ATOM 1291 O O . PRO B 1 17 ? -16.125 8.516 -3.494 1 98.62 17 PRO B O 1
ATOM 1294 N N . ASN B 1 18 ? -15.781 6.414 -2.926 1 98.75 18 ASN B N 1
ATOM 1295 C CA . ASN B 1 18 ? -16.938 6.254 -2.045 1 98.75 18 ASN B CA 1
ATOM 1296 C C . ASN B 1 18 ? -16.562 5.508 -0.766 1 98.75 18 ASN B C 1
ATOM 1298 O O . ASN B 1 18 ? -16.562 4.277 -0.738 1 98.75 18 ASN B O 1
ATOM 1302 N N . ILE B 1 19 ? -16.359 6.277 0.287 1 98.88 19 ILE B N 1
ATOM 1303 C CA . ILE B 1 19 ? -15.789 5.695 1.496 1 98.88 19 ILE B CA 1
ATOM 1304 C C . ILE B 1 19 ? -16.844 4.859 2.215 1 98.88 19 ILE B C 1
ATOM 1306 O O . ILE B 1 19 ? -16.516 3.857 2.859 1 98.88 19 ILE B O 1
ATOM 1310 N N . GLU B 1 20 ? -18.078 5.215 2.162 1 98.88 20 GLU B N 1
ATOM 1311 C CA . GLU B 1 20 ? -19.125 4.406 2.77 1 98.88 20 GLU B CA 1
ATOM 1312 C C . GLU B 1 20 ? -19.156 3.002 2.172 1 98.88 20 GLU B C 1
ATOM 1314 O O . GLU B 1 20 ? -19.234 2.012 2.902 1 98.88 20 GLU B O 1
ATOM 1319 N N . ALA B 1 21 ? -19.109 2.912 0.867 1 98.88 21 ALA B N 1
ATOM 1320 C CA . ALA B 1 21 ? -19.094 1.622 0.182 1 98.88 21 ALA B CA 1
ATOM 1321 C C . ALA B 1 21 ? -17.844 0.823 0.536 1 98.88 21 ALA B C 1
ATOM 1323 O O . ALA B 1 21 ? -17.922 -0.387 0.763 1 98.88 21 ALA B O 1
ATOM 1324 N N . ALA B 1 22 ? -16.703 1.48 0.562 1 98.94 22 ALA B N 1
ATOM 1325 C CA . ALA B 1 22 ? -15.453 0.805 0.877 1 98.94 22 ALA B CA 1
ATOM 1326 C C . ALA B 1 22 ? -15.461 0.271 2.307 1 98.94 22 ALA B C 1
ATOM 1328 O O . ALA B 1 22 ? -15 -0.843 2.564 1 98.94 22 ALA B O 1
ATOM 1329 N N . VAL B 1 23 ? -15.945 1.101 3.225 1 98.94 23 VAL B N 1
ATOM 1330 C CA . VAL B 1 23 ? -16.047 0.693 4.621 1 98.94 23 VAL B CA 1
ATOM 1331 C C . VAL B 1 23 ? -16.906 -0.556 4.738 1 98.94 23 VAL B C 1
ATOM 1333 O O . VAL B 1 23 ? -16.562 -1.509 5.434 1 98.94 23 VAL B O 1
ATOM 1336 N N . LYS B 1 24 ? -18.016 -0.585 4.07 1 98.88 24 LYS B N 1
ATOM 1337 C CA . LYS B 1 24 ? -18.906 -1.74 4.098 1 98.88 24 LYS B CA 1
ATOM 1338 C C . LYS B 1 24 ? -18.203 -2.984 3.549 1 98.88 24 LYS B C 1
ATOM 1340 O O . LYS B 1 24 ? -18.312 -4.066 4.137 1 98.88 24 LYS B O 1
ATOM 1345 N N . ALA B 1 25 ? -17.547 -2.844 2.459 1 98.75 25 ALA B N 1
ATOM 1346 C CA . ALA B 1 25 ? -16.859 -3.967 1.826 1 98.75 25 ALA B CA 1
ATOM 1347 C C . ALA B 1 25 ? -15.773 -4.527 2.734 1 98.75 25 ALA B C 1
ATOM 1349 O O . ALA B 1 25 ? -15.672 -5.742 2.926 1 98.75 25 ALA B O 1
ATOM 1350 N N . TRP B 1 26 ? -14.922 -3.641 3.301 1 98.69 26 TRP B N 1
ATOM 1351 C CA . TRP B 1 26 ? -13.852 -4.082 4.191 1 98.69 26 TRP B CA 1
ATOM 1352 C C . TRP B 1 26 ? -14.422 -4.738 5.445 1 98.69 26 TRP B C 1
ATOM 1354 O O . TRP B 1 26 ? -13.898 -5.746 5.922 1 98.69 26 TRP B O 1
ATOM 1364 N N . ALA B 1 27 ? -15.453 -4.09 5.996 1 98.44 27 ALA B N 1
ATOM 1365 C CA . ALA B 1 27 ? -16.078 -4.668 7.184 1 98.44 27 ALA B CA 1
ATOM 1366 C C . ALA B 1 27 ? -16.547 -6.094 6.91 1 98.44 27 ALA B C 1
ATOM 1368 O O . ALA B 1 27 ? -16.406 -6.977 7.758 1 98.44 27 ALA B O 1
ATOM 1369 N N . LYS B 1 28 ? -17.125 -6.34 5.781 1 97.81 28 LYS B N 1
ATOM 1370 C CA . LYS B 1 28 ? -17.578 -7.672 5.387 1 97.81 28 LYS B CA 1
ATOM 1371 C C . LYS B 1 28 ? -16.406 -8.648 5.277 1 97.81 28 LYS B C 1
ATOM 1373 O O . LYS B 1 28 ? -16.453 -9.734 5.852 1 97.81 28 LYS B O 1
ATOM 1378 N N . ILE B 1 29 ? -15.352 -8.273 4.598 1 97.81 29 ILE B N 1
ATOM 1379 C CA . ILE B 1 29 ? -14.195 -9.141 4.355 1 97.81 29 ILE B CA 1
ATOM 1380 C C . ILE B 1 29 ? -13.516 -9.477 5.68 1 97.81 29 ILE B C 1
ATOM 1382 O O . ILE B 1 29 ? -13.141 -10.625 5.914 1 97.81 29 ILE B O 1
ATOM 1386 N N . LEU B 1 30 ? -13.391 -8.484 6.496 1 97.25 30 LEU B N 1
ATOM 1387 C CA . LEU B 1 30 ? -12.664 -8.656 7.754 1 97.25 30 LEU B CA 1
ATOM 1388 C C . LEU B 1 30 ? -13.578 -9.25 8.82 1 97.25 30 LEU B C 1
ATOM 1390 O O . LEU B 1 30 ? -13.102 -9.695 9.867 1 97.25 30 LEU B O 1
ATOM 1394 N N . ASN B 1 31 ? -14.852 -9.273 8.516 1 96.25 31 ASN B N 1
ATOM 1395 C CA . ASN B 1 31 ? -15.867 -9.727 9.461 1 96.25 31 ASN B CA 1
ATOM 1396 C C . ASN B 1 31 ? -15.805 -8.945 10.766 1 96.25 31 ASN B C 1
ATOM 1398 O O . ASN B 1 31 ? -15.711 -9.531 11.844 1 96.25 31 ASN B O 1
ATOM 1402 N N . VAL B 1 32 ? -15.852 -7.625 10.688 1 97 32 VAL B N 1
ATOM 1403 C CA . VAL B 1 32 ? -15.852 -6.707 11.82 1 97 32 VAL B CA 1
ATOM 1404 C C . VAL B 1 32 ? -16.938 -5.645 11.625 1 97 32 VAL B C 1
ATOM 1406 O O . VAL B 1 32 ? -17.531 -5.543 10.547 1 97 32 VAL B O 1
ATOM 1409 N N . ASN B 1 33 ? -17.156 -4.91 12.688 1 97.81 33 ASN B N 1
ATOM 1410 C CA . ASN B 1 33 ? -18.078 -3.779 12.586 1 97.81 33 ASN B CA 1
ATOM 1411 C C . ASN B 1 33 ? -17.469 -2.646 11.758 1 97.81 33 ASN B C 1
ATOM 1413 O O . ASN B 1 33 ? -16.25 -2.469 11.727 1 97.81 33 ASN B O 1
ATOM 1417 N N . GLU B 1 34 ? -18.375 -1.892 11.102 1 98.62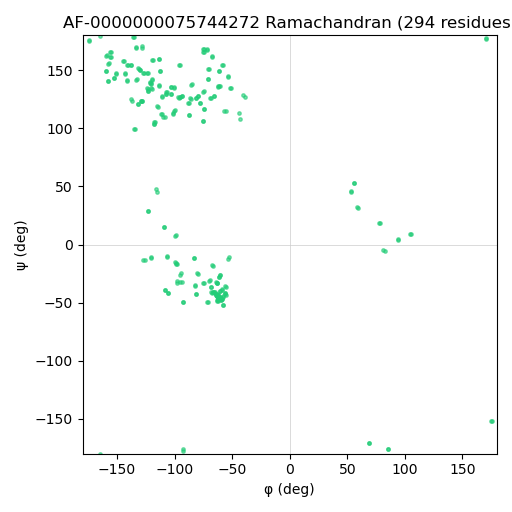 34 GLU B N 1
ATOM 1418 C CA . GLU B 1 34 ? -17.938 -0.702 10.375 1 98.62 34 GLU B CA 1
ATOM 1419 C C . GLU B 1 34 ? -17.391 0.357 11.328 1 98.62 34 GLU B C 1
ATOM 1421 O O . GLU B 1 34 ? -18.031 0.696 12.328 1 98.62 34 GLU B O 1
ATOM 1426 N N . PRO B 1 35 ? -16.25 0.812 11.07 1 98.75 35 PRO B N 1
ATOM 1427 C CA . PRO B 1 35 ? -15.766 1.941 11.875 1 98.75 35 PRO B CA 1
ATOM 1428 C C . PRO B 1 35 ? -16.5 3.244 11.547 1 98.75 35 PRO B C 1
ATOM 1430 O O . PRO B 1 35 ? -17.188 3.328 10.539 1 98.75 35 PRO B O 1
ATOM 1433 N N . GLN B 1 36 ? -16.266 4.203 12.422 1 98.69 36 GLN B N 1
ATOM 1434 C CA . GLN B 1 36 ? -16.781 5.539 12.141 1 98.69 36 GLN B CA 1
ATOM 1435 C C . GLN B 1 36 ? -16 6.191 10.992 1 98.69 36 GLN B C 1
ATOM 1437 O O . GLN B 1 36 ? -14.789 6.016 10.875 1 98.69 36 GLN B O 1
ATOM 1442 N N . ILE B 1 37 ? -16.766 6.914 10.195 1 98.88 37 ILE B N 1
ATOM 1443 C CA . ILE B 1 37 ? -16.156 7.785 9.195 1 98.88 37 ILE B CA 1
ATOM 1444 C C . ILE B 1 37 ? -16.031 9.203 9.75 1 98.88 37 ILE B C 1
ATOM 1446 O O . ILE B 1 37 ? -17.016 9.773 10.242 1 98.88 37 ILE B O 1
ATOM 1450 N N . ILE B 1 38 ? -14.828 9.727 9.68 1 98.56 38 ILE B N 1
ATOM 1451 C CA . ILE B 1 38 ? -14.594 11.07 10.195 1 98.56 38 ILE B CA 1
ATOM 1452 C C . ILE B 1 38 ? -14.109 11.984 9.062 1 98.56 38 ILE B C 1
ATOM 1454 O O . ILE B 1 38 ? -13.633 11.5 8.031 1 98.56 38 ILE B O 1
ATOM 1458 N N . GLU B 1 39 ? -14.258 13.219 9.242 1 98.06 39 GLU B N 1
ATOM 1459 C CA . GLU B 1 39 ? -13.742 14.188 8.289 1 98.06 39 GLU B CA 1
ATOM 1460 C C . GLU B 1 39 ? -12.617 15.023 8.898 1 98.06 39 GLU B C 1
ATOM 1462 O O . GLU B 1 39 ? -12.703 15.43 10.055 1 98.06 39 GLU B O 1
ATOM 1467 N N . THR B 1 40 ? -11.57 15.242 8.148 1 97.88 40 THR B N 1
ATOM 1468 C CA . THR B 1 40 ? -10.477 16.078 8.633 1 97.88 40 THR B CA 1
ATOM 1469 C C . THR B 1 40 ? -10.984 17.484 8.977 1 97.88 40 THR B C 1
ATOM 1471 O O . THR B 1 40 ? -11.977 17.938 8.422 1 97.88 40 THR B O 1
ATOM 1474 N N . GLU B 1 41 ? -10.266 18.109 9.867 1 97.5 41 GLU B N 1
ATOM 1475 C CA . GLU B 1 41 ? -10.688 19.406 10.359 1 97.5 41 GLU B CA 1
ATOM 1476 C C . GLU B 1 41 ? -10.438 20.5 9.32 1 97.5 41 GLU B C 1
ATOM 1478 O O . GLU B 1 41 ? -9.789 20.266 8.305 1 97.5 41 GLU B O 1
ATOM 1483 N N . GLU B 1 42 ? -11.016 21.656 9.602 1 97.06 42 GLU B N 1
ATOM 1484 C CA . GLU B 1 42 ? -10.867 22.797 8.719 1 97.06 42 GLU B CA 1
ATOM 1485 C C . GLU B 1 42 ? -9.422 23.312 8.711 1 97.06 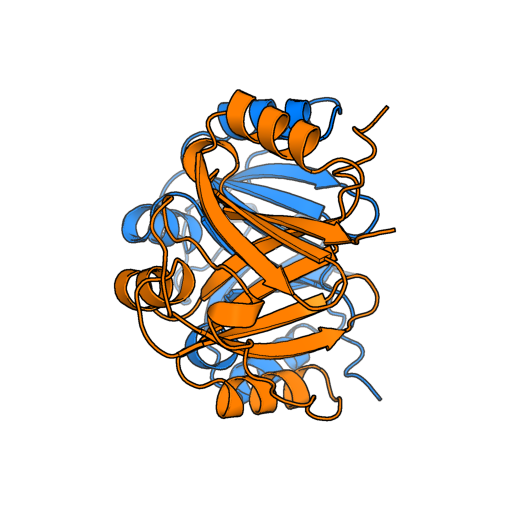42 GLU B C 1
ATOM 1487 O O . GLU B 1 42 ? -8.656 23.016 9.625 1 97.06 42 GLU B O 1
ATOM 1492 N N . TRP B 1 43 ? -9.133 24.094 7.629 1 97.44 43 TRP B N 1
ATOM 1493 C CA . TRP B 1 43 ? -7.766 24.547 7.391 1 97.44 43 TRP B CA 1
ATOM 1494 C C . TRP B 1 43 ? -7.223 25.297 8.602 1 97.44 43 TRP B C 1
ATOM 1496 O O . TRP B 1 43 ? -6.039 25.188 8.93 1 97.44 43 TRP B O 1
ATOM 1506 N N . GLU B 1 44 ? -8.039 26.031 9.289 1 97.88 44 GLU B N 1
ATOM 1507 C CA . GLU B 1 44 ? -7.609 26.828 10.438 1 97.88 44 GLU B CA 1
ATOM 1508 C C . GLU B 1 44 ? -7.027 25.953 11.531 1 97.88 44 GLU B C 1
ATOM 1510 O O . GLU B 1 44 ? -6.18 26.391 12.312 1 97.88 44 GLU B O 1
ATOM 1515 N N . LYS B 1 45 ? -7.41 24.719 11.602 1 97.75 45 LYS B N 1
ATOM 1516 C CA . LYS B 1 45 ? -6.938 23.781 12.625 1 97.75 45 LYS B CA 1
ATOM 1517 C C . LYS B 1 45 ? -5.812 22.906 12.086 1 97.75 45 LYS B C 1
ATOM 1519 O O . LYS B 1 45 ? -4.891 22.547 12.82 1 97.75 45 LYS B O 1
ATOM 1524 N N . THR B 1 46 ? -5.859 22.594 10.797 1 97.94 46 THR B N 1
ATOM 1525 C CA . THR B 1 46 ? -4.938 21.609 10.25 1 97.94 46 THR B CA 1
ATOM 1526 C C . THR B 1 46 ? -3.693 22.281 9.68 1 97.94 46 THR B C 1
ATOM 1528 O O . THR B 1 46 ? -2.629 21.672 9.594 1 97.94 46 THR B O 1
ATOM 1531 N N . GLY B 1 47 ? -3.836 23.531 9.133 1 98.44 47 GLY B N 1
ATOM 1532 C CA . GLY B 1 47 ? -2.734 24.203 8.469 1 98.44 47 GLY B CA 1
ATOM 1533 C C . GLY B 1 47 ? -2.174 23.438 7.297 1 98.44 47 GLY B C 1
ATOM 1534 O O . GLY B 1 47 ? -0.977 23.5 7.012 1 98.44 47 GLY B O 1
ATOM 1535 N N . MET B 1 48 ? -3.031 22.703 6.637 1 98.5 48 MET B N 1
ATOM 1536 C CA . MET B 1 48 ? -2.578 21.797 5.586 1 98.5 48 MET B CA 1
ATOM 1537 C C . MET B 1 48 ? -1.915 22.578 4.449 1 98.5 48 MET B C 1
ATOM 1539 O O . MET B 1 48 ? -2.408 23.641 4.043 1 98.5 48 MET B O 1
ATOM 1543 N N . ARG B 1 49 ? -0.822 22.094 3.994 1 98.81 49 ARG B N 1
ATOM 1544 C CA . ARG B 1 49 ? -0.154 22.609 2.803 1 98.81 49 ARG B CA 1
ATOM 1545 C C . ARG B 1 49 ? 0.039 21.516 1.765 1 98.81 49 ARG B C 1
ATOM 1547 O O . ARG B 1 49 ? 0.369 20.375 2.111 1 98.81 49 ARG B O 1
ATOM 1554 N N . PHE B 1 50 ? -0.282 21.828 0.52 1 98.81 50 PHE B N 1
ATOM 1555 C CA . PHE B 1 50 ? -0.028 21 -0.651 1 98.81 50 PHE B CA 1
ATOM 1556 C C . PHE B 1 50 ? 1.068 21.594 -1.519 1 98.81 50 PHE B C 1
ATOM 1558 O O . PHE B 1 50 ? 0.874 22.656 -2.127 1 98.81 50 PHE B O 1
ATOM 1565 N N . ARG B 1 51 ? 2.154 20.938 -1.503 1 98.5 51 ARG B N 1
ATOM 1566 C CA . ARG B 1 51 ? 3.355 21.422 -2.184 1 98.5 51 ARG B CA 1
ATOM 1567 C C . ARG B 1 51 ? 3.705 22.828 -1.753 1 98.5 51 ARG B C 1
ATOM 1569 O O . ARG B 1 51 ? 3.967 23.703 -2.594 1 98.5 51 ARG B O 1
ATOM 1576 N N . GLY B 1 52 ? 3.631 22.953 -0.433 1 98.19 52 GLY B N 1
ATOM 1577 C CA . GLY B 1 52 ? 4.098 24.188 0.19 1 98.19 52 GLY B CA 1
ATOM 1578 C C . GLY B 1 52 ? 3.066 25.297 0.156 1 98.19 52 GLY B C 1
ATOM 1579 O O . GLY B 1 52 ? 3.285 26.375 0.72 1 98.19 52 GLY B O 1
ATOM 1580 N N . VAL B 1 53 ? 1.948 25.109 -0.493 1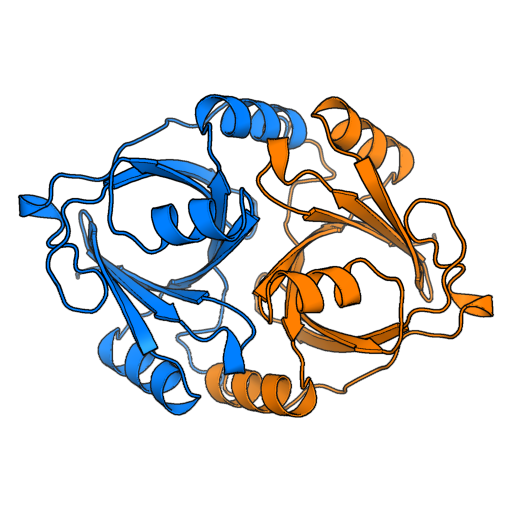 98.5 53 VAL B N 1
ATOM 1581 C CA . VAL B 1 53 ? 0.902 26.125 -0.63 1 98.5 53 VAL B CA 1
ATOM 1582 C C . VAL B 1 53 ? -0.292 25.75 0.246 1 98.5 53 VAL B C 1
ATOM 1584 O O . VAL B 1 53 ? -0.756 24.609 0.221 1 98.5 53 VAL B O 1
ATOM 1587 N N . PRO B 1 54 ? -0.775 26.719 1.024 1 98.44 54 PRO B N 1
ATOM 1588 C CA . PRO B 1 54 ? -1.964 26.391 1.816 1 98.44 54 PRO B CA 1
ATOM 1589 C C . PRO B 1 54 ? -3.09 25.797 0.974 1 98.44 54 PRO B C 1
ATOM 1591 O O . PRO B 1 54 ? -3.35 26.266 -0.137 1 98.44 54 PRO B O 1
ATOM 1594 N N . SER B 1 55 ? -3.686 24.75 1.455 1 98.5 55 SER B N 1
ATOM 1595 C CA . SER B 1 55 ? -4.805 24.109 0.774 1 98.5 55 SER B CA 1
ATOM 1596 C C . SER B 1 55 ? -5.949 23.812 1.739 1 98.5 55 SER B C 1
ATOM 1598 O O . SER B 1 55 ? -5.719 23.391 2.873 1 98.5 55 SER B O 1
ATOM 1600 N N . ARG B 1 56 ? -7.156 23.984 1.294 1 97.31 56 ARG B N 1
ATOM 1601 C CA . ARG B 1 56 ? -8.328 23.719 2.111 1 97.31 56 ARG B CA 1
ATOM 1602 C C . ARG B 1 56 ? -8.914 22.344 1.786 1 97.31 56 ARG B C 1
ATOM 1604 O O . ARG B 1 56 ? -10.031 22.031 2.201 1 97.31 56 ARG B O 1
ATOM 1611 N N . GLY B 1 57 ? -8.172 21.594 0.963 1 97.12 57 GLY B N 1
ATOM 1612 C CA . GLY B 1 57 ? -8.578 20.219 0.751 1 97.12 57 GLY B CA 1
ATOM 1613 C C . GLY B 1 57 ? -8.75 19.438 2.043 1 97.12 57 GLY B C 1
ATOM 1614 O O . GLY B 1 57 ? -8.008 19.656 3.006 1 97.12 57 GLY B O 1
ATOM 1615 N N . ARG B 1 58 ? -9.727 18.547 2.051 1 98.12 58 ARG B N 1
ATOM 1616 C CA . ARG B 1 58 ? -10.047 17.719 3.205 1 98.12 58 ARG B CA 1
ATOM 1617 C C . ARG B 1 58 ? -10.281 16.266 2.789 1 98.12 58 ARG B C 1
ATOM 1619 O O . ARG B 1 58 ? -10.117 15.914 1.619 1 98.12 58 ARG B O 1
ATOM 1626 N N . ALA B 1 59 ? -10.539 15.5 3.752 1 98.69 59 ALA B N 1
ATOM 1627 C CA . ALA B 1 59 ? -10.812 14.094 3.461 1 98.69 59 ALA B CA 1
ATOM 1628 C C . ALA B 1 59 ? -11.758 13.492 4.504 1 98.69 59 ALA B C 1
ATOM 1630 O O . ALA B 1 59 ? -11.773 13.938 5.656 1 98.69 59 ALA B O 1
ATOM 1631 N N . LYS B 1 60 ? -12.562 12.578 4.039 1 98.88 60 LYS B N 1
ATOM 1632 C CA . LYS B 1 60 ? -13.172 11.617 4.945 1 98.88 60 LYS B CA 1
ATOM 1633 C C . LYS B 1 60 ? -12.242 10.43 5.191 1 98.88 60 LYS B C 1
ATOM 1635 O O . LYS B 1 60 ? -11.602 9.938 4.266 1 98.88 60 LYS B O 1
ATOM 1640 N N . LEU B 1 61 ? -12.172 10.008 6.41 1 98.88 61 LEU B N 1
ATOM 1641 C CA . LEU B 1 61 ? -11.258 8.945 6.805 1 98.88 61 LEU B CA 1
ATOM 1642 C C . LEU B 1 61 ? -11.992 7.84 7.547 1 98.88 61 LEU B C 1
ATOM 1644 O O . LEU B 1 61 ? -12.938 8.109 8.289 1 98.88 61 LEU B O 1
ATOM 1648 N N . ALA B 1 62 ? -11.609 6.652 7.453 1 98.94 62 ALA B N 1
ATOM 1649 C CA . ALA B 1 62 ? -12 5.492 8.25 1 98.94 62 ALA B CA 1
ATOM 1650 C C . ALA B 1 62 ? -10.812 4.562 8.484 1 98.94 62 ALA B C 1
ATOM 1652 O O . ALA B 1 62 ? -9.945 4.422 7.613 1 98.94 62 ALA B O 1
ATOM 1653 N N . PHE B 1 63 ? -10.781 3.92 9.609 1 98.88 63 PHE B N 1
ATOM 1654 C CA . PHE B 1 63 ? -9.625 3.127 10.008 1 98.88 63 PHE B CA 1
ATOM 1655 C C . PHE B 1 63 ? -10.055 1.724 10.422 1 98.88 63 PHE B C 1
ATOM 1657 O O . PHE B 1 63 ? -10.914 1.562 11.289 1 98.88 63 PHE B O 1
ATOM 1664 N N . PHE B 1 64 ? -9.531 0.705 9.828 1 98.69 64 PHE B N 1
ATOM 1665 C CA . PHE B 1 64 ? -9.617 -0.68 10.273 1 98.69 64 PHE B CA 1
ATOM 1666 C C . PHE B 1 64 ? -8.328 -1.111 10.961 1 98.69 64 PHE B C 1
ATOM 1668 O O . PHE B 1 64 ? -7.281 -1.231 10.32 1 98.69 64 PHE B O 1
ATOM 1675 N N . ARG B 1 65 ? -8.391 -1.352 12.211 1 97.62 65 ARG B N 1
ATOM 1676 C CA . ARG B 1 65 ? -7.219 -1.788 12.969 1 97.62 65 ARG B CA 1
ATOM 1677 C C . ARG B 1 65 ? -7.07 -3.305 12.922 1 97.62 65 ARG B C 1
ATOM 1679 O O . ARG B 1 65 ? -7.863 -4.027 13.523 1 97.62 65 ARG B O 1
ATOM 1686 N N . LEU B 1 66 ? -6.051 -3.752 12.242 1 97.06 66 LEU B N 1
ATOM 1687 C CA . LEU B 1 66 ? -5.723 -5.172 12.227 1 97.06 66 LEU B CA 1
ATOM 1688 C C . LEU B 1 66 ? -4.715 -5.508 13.32 1 97.06 66 LEU B C 1
ATOM 1690 O O . LEU B 1 66 ? -4.355 -4.645 14.125 1 97.06 66 LEU B O 1
ATOM 1694 N N . ASN B 1 67 ? -4.281 -6.738 13.398 1 94.44 67 ASN B N 1
ATOM 1695 C CA . ASN B 1 67 ? -3.354 -7.188 14.43 1 94.44 67 ASN B CA 1
ATOM 1696 C C . ASN B 1 67 ? -2.006 -6.477 14.32 1 94.44 67 ASN B C 1
ATOM 1698 O O . ASN B 1 67 ? -1.358 -6.199 15.328 1 94.44 67 ASN B O 1
ATOM 1702 N N . ASN B 1 68 ? -1.628 -6.176 13.141 1 96.38 68 ASN B N 1
ATOM 1703 C CA . ASN B 1 68 ? -0.247 -5.738 12.969 1 96.38 68 ASN B CA 1
ATOM 1704 C C . ASN B 1 68 ? -0.171 -4.387 12.266 1 96.38 68 ASN B C 1
ATOM 1706 O O . ASN B 1 68 ? 0.886 -3.75 12.242 1 96.38 68 ASN B O 1
ATOM 1710 N N . ILE B 1 69 ? -1.226 -3.904 11.68 1 97.88 69 ILE B N 1
ATOM 1711 C CA . ILE B 1 69 ? -1.203 -2.654 10.922 1 97.88 69 ILE B CA 1
ATOM 1712 C C . ILE B 1 69 ? -2.609 -2.061 10.867 1 97.88 69 ILE B C 1
ATOM 1714 O O . ILE B 1 69 ? -3.594 -2.756 11.133 1 97.88 69 ILE B O 1
ATOM 1718 N N . THR B 1 70 ? -2.721 -0.792 10.562 1 98.62 70 THR B N 1
ATOM 1719 C CA . THR B 1 70 ? -4.008 -0.145 10.328 1 98.62 70 THR B CA 1
ATOM 1720 C C . THR B 1 70 ? -4.242 0.061 8.836 1 98.62 70 THR B C 1
ATOM 1722 O O . THR B 1 70 ? -3.354 0.534 8.125 1 98.62 70 THR B O 1
ATOM 1725 N N . ILE B 1 71 ? -5.359 -0.338 8.336 1 98.81 71 ILE B N 1
ATOM 1726 C CA . ILE B 1 71 ? -5.828 0.043 7.012 1 98.81 71 ILE B CA 1
ATOM 1727 C C . ILE B 1 71 ? -6.613 1.351 7.094 1 98.81 71 ILE B C 1
ATOM 1729 O O . ILE B 1 71 ? -7.602 1.444 7.828 1 98.81 71 ILE B O 1
ATOM 1733 N N . GLU B 1 72 ? -6.172 2.301 6.391 1 98.94 72 GLU B N 1
ATOM 1734 C CA . GLU B 1 72 ? -6.844 3.596 6.324 1 98.94 72 GLU B CA 1
ATOM 1735 C C . GLU B 1 72 ? -7.539 3.787 4.977 1 98.94 72 GLU B C 1
ATOM 1737 O O . GLU B 1 72 ? -6.941 3.551 3.926 1 98.94 72 GLU B O 1
ATOM 1742 N N . LEU B 1 73 ? -8.789 4.152 5.047 1 98.94 73 LEU B N 1
ATOM 1743 C CA . LEU B 1 73 ? -9.523 4.562 3.859 1 98.94 73 LEU B CA 1
ATOM 1744 C C . LEU B 1 73 ? -9.664 6.082 3.803 1 98.94 73 LEU B C 1
ATOM 1746 O O . LEU B 1 73 ? -9.938 6.723 4.82 1 98.94 73 LEU B O 1
ATOM 1750 N N . ILE B 1 74 ? -9.422 6.625 2.619 1 98.94 74 ILE B N 1
ATOM 1751 C CA . ILE B 1 74 ? -9.453 8.07 2.42 1 98.94 74 ILE B CA 1
ATOM 1752 C C . ILE B 1 74 ? -10.367 8.406 1.244 1 98.94 74 ILE B C 1
ATOM 1754 O O . ILE B 1 74 ? -10.172 7.91 0.134 1 98.94 74 ILE B O 1
ATOM 1758 N N . GLN B 1 75 ? -11.352 9.219 1.433 1 98.94 75 GLN B N 1
ATOM 1759 C CA . GLN B 1 75 ? -12.086 9.867 0.354 1 98.94 75 GLN B CA 1
ATOM 1760 C C . GLN B 1 75 ? -11.812 11.375 0.339 1 98.94 75 GLN B C 1
ATOM 1762 O O . GLN B 1 75 ? -12.188 12.086 1.271 1 98.94 75 GLN B O 1
ATOM 1767 N N . PRO B 1 76 ? -11.141 11.836 -0.677 1 98.81 76 PRO B N 1
ATOM 1768 C CA . PRO B 1 76 ? -10.891 13.273 -0.714 1 98.81 76 PRO B CA 1
ATOM 1769 C C . PRO B 1 76 ? -12.172 14.102 -0.755 1 98.81 76 PRO B C 1
ATOM 1771 O O . PRO B 1 76 ? -13.148 13.703 -1.402 1 98.81 76 PRO B O 1
ATOM 1774 N N . VAL B 1 77 ? -12.148 15.141 0.043 1 97.25 77 VAL B N 1
ATOM 1775 C CA . VAL B 1 77 ? -13.211 16.141 0.032 1 97.25 77 VAL B CA 1
ATOM 1776 C C . VAL B 1 77 ? -12.641 17.5 -0.363 1 97.25 77 VAL B C 1
ATOM 1778 O O . VAL B 1 77 ? -11.938 18.141 0.424 1 97.25 77 VAL B O 1
ATOM 1781 N N . GLY B 1 78 ? -12.891 17.922 -1.641 1 92.38 78 GLY B N 1
ATOM 1782 C CA . GLY B 1 78 ? -12.305 19.141 -2.152 1 92.38 78 GLY B CA 1
ATOM 1783 C C . GLY B 1 78 ? -10.914 18.953 -2.723 1 92.38 78 GLY B C 1
ATOM 1784 O O . GLY B 1 78 ? -10.438 17.812 -2.848 1 92.38 78 GLY B O 1
ATOM 1785 N N . GLU B 1 79 ? -10.266 20.031 -3.135 1 95.5 79 GLU B N 1
ATOM 1786 C CA . GLU B 1 79 ? -8.961 20.031 -3.781 1 95.5 79 GLU B CA 1
ATOM 1787 C C . GLU B 1 79 ? -8.266 21.391 -3.639 1 95.5 79 GLU B C 1
ATOM 1789 O O . GLU B 1 79 ? -8.906 22.391 -3.307 1 95.5 79 GLU B O 1
ATOM 1794 N N . PRO B 1 80 ? -6.93 21.422 -3.711 1 98.19 80 PRO B N 1
ATOM 1795 C CA . PRO B 1 80 ? -6.055 20.312 -4.117 1 98.19 80 PRO B CA 1
ATOM 1796 C C . PRO B 1 80 ? -5.512 19.531 -2.93 1 98.19 80 PRO B C 1
ATOM 1798 O O . PRO B 1 80 ? -5.449 20.047 -1.812 1 98.19 80 PRO B O 1
ATOM 1801 N N . SER B 1 81 ? -5.18 18.312 -3.111 1 98.75 81 SER B N 1
ATOM 1802 C CA . SER B 1 81 ? -4.484 17.438 -2.18 1 98.75 81 SER B CA 1
ATOM 1803 C C . SER B 1 81 ? -3.822 16.281 -2.908 1 98.75 81 SER B C 1
ATOM 1805 O O . SER B 1 81 ? -4.125 16.016 -4.074 1 98.75 81 SER B O 1
ATOM 1807 N N . THR B 1 82 ? -2.889 15.617 -2.277 1 98.69 82 THR B N 1
ATOM 1808 C CA . THR B 1 82 ? -2.307 14.414 -2.852 1 98.69 82 THR B CA 1
ATOM 1809 C C . THR B 1 82 ? -3.371 13.336 -3.045 1 98.69 82 THR B C 1
ATOM 1811 O O . THR B 1 82 ? -3.301 12.547 -3.988 1 98.69 82 THR B O 1
ATOM 1814 N N . TRP B 1 83 ? -4.418 13.375 -2.195 1 98.75 83 TRP B N 1
ATOM 1815 C CA . TRP B 1 83 ? -5.496 12.398 -2.27 1 98.75 83 TRP B CA 1
ATOM 1816 C C . TRP B 1 83 ? -6.355 12.625 -3.508 1 98.75 83 TRP B C 1
ATOM 1818 O O . TRP B 1 83 ? -6.625 11.688 -4.266 1 98.75 83 TRP B O 1
ATOM 1828 N N . SER B 1 84 ? -6.75 13.867 -3.66 1 98.75 84 SER B N 1
ATOM 1829 C CA . SER B 1 84 ? -7.598 14.18 -4.805 1 98.75 84 SER B CA 1
ATOM 1830 C C . SER B 1 84 ? -6.852 13.984 -6.117 1 98.75 84 SER B C 1
ATOM 1832 O O . SER B 1 84 ? -7.418 13.484 -7.094 1 98.75 84 SER B O 1
ATOM 1834 N N . GLU B 1 85 ? -5.637 14.367 -6.195 1 98.56 85 GLU B N 1
ATOM 1835 C CA . GLU B 1 85 ? -4.828 14.172 -7.395 1 98.56 85 GLU B CA 1
ATOM 1836 C C . GLU B 1 85 ? -4.652 12.688 -7.703 1 98.56 85 GLU B C 1
ATOM 1838 O O . GLU B 1 85 ? -4.727 12.281 -8.867 1 98.56 85 GLU B O 1
ATOM 1843 N N . PHE B 1 86 ? -4.398 11.945 -6.688 1 98.56 86 PHE B N 1
ATOM 1844 C CA . PHE B 1 86 ? -4.234 10.508 -6.855 1 98.56 86 PHE B CA 1
ATOM 1845 C C . PHE B 1 86 ? -5.477 9.883 -7.477 1 98.56 86 PHE B C 1
ATOM 1847 O O . PHE B 1 86 ? -5.387 9.148 -8.461 1 98.56 86 PHE B O 1
ATOM 1854 N N . LEU B 1 87 ? -6.57 10.18 -6.879 1 98.44 87 LEU B N 1
ATOM 1855 C CA . LEU B 1 87 ? -7.828 9.602 -7.344 1 98.44 87 LEU B CA 1
ATOM 1856 C C . LEU B 1 87 ? -8.109 10 -8.789 1 98.44 87 LEU B C 1
ATOM 1858 O O . LEU B 1 87 ? -8.539 9.172 -9.594 1 98.44 87 LEU B O 1
ATOM 1862 N N . LYS B 1 88 ? -7.828 11.219 -9.125 1 97.75 88 LYS B N 1
ATOM 1863 C CA . LYS B 1 88 ? -8.055 11.727 -10.477 1 97.75 88 LYS B CA 1
ATOM 1864 C C . LYS B 1 88 ? -7.129 11.047 -11.477 1 97.75 88 LYS B C 1
ATOM 1866 O O . LYS B 1 88 ? -7.559 10.664 -12.57 1 97.75 88 LYS B O 1
ATOM 1871 N N . LYS B 1 89 ? -5.934 10.867 -11.086 1 97.06 89 LYS B N 1
ATOM 1872 C CA . LYS B 1 89 ? -4.906 10.383 -12.008 1 97.06 89 LYS B CA 1
ATOM 1873 C C . LYS B 1 89 ? -4.957 8.867 -12.141 1 97.06 89 LYS B C 1
ATOM 1875 O O . LYS B 1 89 ? -4.754 8.32 -13.227 1 97.06 89 LYS B O 1
ATOM 1880 N N . HIS B 1 90 ? -5.285 8.18 -11.031 1 96.81 90 HIS B N 1
ATOM 1881 C CA . HIS B 1 90 ? -5.074 6.734 -11 1 96.81 90 HIS B CA 1
ATOM 1882 C C . HIS B 1 90 ? -6.383 5.992 -10.758 1 96.81 90 HIS B C 1
ATOM 1884 O O . HIS B 1 90 ? -6.465 4.781 -10.969 1 96.81 90 HIS B O 1
ATOM 1890 N N . GLY B 1 91 ? -7.449 6.664 -10.391 1 97.81 91 GLY B N 1
ATOM 1891 C CA . GLY B 1 91 ? -8.57 5.977 -9.766 1 97.81 91 GLY B CA 1
ATOM 1892 C C . GLY B 1 91 ? -8.25 5.465 -8.375 1 97.81 91 GLY B C 1
ATOM 1893 O O . GLY B 1 91 ? -7.25 5.859 -7.773 1 97.81 91 GLY B O 1
ATOM 1894 N N . PRO B 1 92 ? -9.172 4.633 -7.781 1 98.69 92 PRO B N 1
ATOM 1895 C CA . PRO B 1 92 ? -8.914 4.105 -6.441 1 98.69 92 PRO B CA 1
ATOM 1896 C C . PRO B 1 92 ? -7.652 3.244 -6.379 1 98.69 92 PRO B C 1
ATOM 1898 O O . PRO B 1 92 ? -7.301 2.588 -7.359 1 98.69 92 PRO B O 1
ATOM 1901 N N . GLY B 1 93 ? -7.027 3.252 -5.273 1 98.62 93 GLY B N 1
ATOM 1902 C CA . GLY B 1 93 ? -5.801 2.484 -5.137 1 98.62 93 GLY B CA 1
ATOM 1903 C C . GLY B 1 93 ? -5.055 2.773 -3.846 1 98.62 93 GLY B C 1
ATOM 1904 O O . GLY B 1 93 ? -5.504 3.588 -3.035 1 98.62 93 GLY B O 1
ATOM 1905 N N . ILE B 1 94 ? -3.947 2.082 -3.613 1 98.94 94 ILE B N 1
ATOM 1906 C CA . ILE B 1 94 ? -3.127 2.273 -2.42 1 98.94 94 ILE B CA 1
ATOM 1907 C C . ILE B 1 94 ? -2.268 3.525 -2.582 1 98.94 94 ILE B C 1
ATOM 1909 O O . ILE B 1 94 ? -1.47 3.621 -3.52 1 98.94 94 ILE B O 1
ATOM 1913 N N . HIS B 1 95 ? -2.436 4.438 -1.678 1 98.88 95 HIS B N 1
ATOM 1914 C CA . HIS B 1 95 ? -1.849 5.766 -1.793 1 98.88 95 HIS B CA 1
ATOM 1915 C C . HIS B 1 95 ? -0.49 5.828 -1.103 1 98.88 95 HIS B C 1
ATOM 1917 O O . HIS B 1 95 ? 0.478 6.34 -1.674 1 98.88 95 HIS B O 1
ATOM 1923 N N . HIS B 1 96 ? -0.415 5.34 0.163 1 98.94 96 HIS B N 1
ATOM 1924 C CA . HIS B 1 96 ? 0.824 5.48 0.919 1 98.94 96 HIS B CA 1
ATOM 1925 C C . HIS B 1 96 ? 0.93 4.414 2.006 1 98.94 96 HIS B C 1
ATOM 1927 O O . HIS B 1 96 ? -0.049 3.729 2.307 1 98.94 96 HIS B O 1
ATOM 1933 N N . ILE B 1 97 ? 2.109 4.285 2.527 1 98.88 97 ILE B N 1
ATOM 1934 C CA . ILE B 1 97 ? 2.342 3.662 3.826 1 98.88 97 ILE B CA 1
ATOM 1935 C C . ILE B 1 97 ? 2.859 4.707 4.812 1 98.88 97 ILE B C 1
ATOM 1937 O O . ILE B 1 97 ? 3.371 5.754 4.406 1 98.88 97 ILE B O 1
ATOM 1941 N N . ALA B 1 98 ? 2.713 4.383 6.125 1 98.81 98 ALA B N 1
ATOM 1942 C CA . ALA B 1 98 ? 3.086 5.395 7.109 1 98.81 98 ALA B CA 1
ATOM 1943 C C . ALA B 1 98 ? 4.008 4.812 8.172 1 98.81 98 ALA B C 1
ATOM 1945 O O . ALA B 1 98 ? 3.928 3.621 8.484 1 98.81 98 ALA B O 1
ATOM 1946 N N . PHE B 1 99 ? 4.867 5.633 8.711 1 98.5 99 PHE B N 1
ATOM 1947 C CA . PHE B 1 99 ? 5.719 5.383 9.867 1 98.5 99 PHE B CA 1
ATOM 1948 C C . PHE B 1 99 ? 5.449 6.398 10.969 1 98.5 99 PHE B C 1
ATOM 1950 O O . PHE B 1 99 ? 5.242 7.582 10.695 1 98.5 99 PHE B O 1
ATOM 1957 N N . ASN B 1 100 ? 5.422 5.918 12.227 1 97.5 100 ASN B N 1
ATOM 1958 C CA . ASN B 1 100 ? 5.527 6.828 13.359 1 97.5 100 ASN B CA 1
ATOM 1959 C C . ASN B 1 100 ? 6.98 7.211 13.641 1 97.5 100 ASN B C 1
ATOM 1961 O O . ASN B 1 100 ? 7.84 6.336 13.781 1 97.5 100 ASN B O 1
ATOM 1965 N N . VAL B 1 101 ? 7.164 8.484 13.672 1 97.31 101 VAL B N 1
ATOM 1966 C CA . VAL B 1 101 ? 8.555 8.906 13.859 1 97.31 101 VAL B CA 1
ATOM 1967 C C . VAL B 1 101 ? 8.664 9.805 15.086 1 97.31 101 VAL B C 1
ATOM 1969 O O . VAL B 1 101 ? 7.715 10.5 15.445 1 97.31 101 VAL B O 1
ATOM 1972 N N . GLY B 1 102 ? 9.789 9.734 15.766 1 94.19 102 GLY B N 1
ATOM 1973 C CA . GLY B 1 102 ? 10.047 10.555 16.938 1 94.19 102 GLY B CA 1
ATOM 1974 C C . GLY B 1 102 ? 10.516 11.953 16.594 1 94.19 102 GLY B C 1
ATOM 1975 O O . GLY B 1 102 ? 10.148 12.922 17.266 1 94.19 102 GLY B O 1
ATOM 1976 N N . ASN B 1 103 ? 11.391 12.031 15.633 1 95.12 103 ASN B N 1
ATOM 1977 C CA . ASN B 1 103 ? 11.914 13.305 15.148 1 95.12 103 ASN B CA 1
ATOM 1978 C C . ASN B 1 103 ? 11.555 13.531 13.68 1 95.12 103 ASN B C 1
ATOM 1980 O O . ASN B 1 103 ? 12.227 13.008 12.789 1 95.12 103 ASN B O 1
ATOM 1984 N N . ILE B 1 104 ? 10.609 14.398 13.469 1 97.12 104 ILE B N 1
ATOM 1985 C CA . ILE B 1 104 ? 10.023 14.594 12.148 1 97.12 104 ILE B CA 1
ATOM 1986 C C . ILE B 1 104 ? 11.055 15.219 11.211 1 97.12 104 ILE B C 1
ATOM 1988 O O . ILE B 1 104 ? 11.164 14.836 10.047 1 97.12 104 ILE B O 1
ATOM 1992 N N . ASP B 1 105 ? 11.828 16.156 11.68 1 97.12 105 ASP B N 1
ATOM 1993 C CA . ASP B 1 105 ? 12.82 16.828 10.852 1 97.12 105 ASP B CA 1
ATOM 1994 C C . ASP B 1 105 ? 13.875 15.844 10.352 1 97.12 105 ASP B C 1
ATOM 1996 O O . ASP B 1 105 ? 14.227 15.852 9.164 1 97.12 105 ASP B O 1
ATOM 2000 N N . ASP B 1 106 ? 14.352 15.023 11.234 1 97.31 106 ASP B N 1
ATOM 2001 C CA . ASP B 1 106 ? 15.344 14.016 10.867 1 97.31 106 ASP B CA 1
ATOM 2002 C C . ASP B 1 106 ? 14.773 13.016 9.867 1 97.31 106 ASP B C 1
ATOM 2004 O O . ASP B 1 106 ? 15.438 12.633 8.906 1 97.31 106 ASP B O 1
ATOM 2008 N N . ALA B 1 107 ? 13.594 12.586 10.117 1 97.94 107 ALA B N 1
ATOM 2009 C CA . ALA B 1 107 ? 12.945 11.609 9.234 1 97.94 107 ALA B CA 1
ATOM 2010 C C . ALA B 1 107 ? 12.758 12.188 7.832 1 97.94 107 ALA B C 1
ATOM 2012 O O . ALA B 1 107 ? 13.016 11.5 6.836 1 97.94 107 ALA B O 1
ATOM 2013 N N . VAL B 1 108 ? 12.305 13.383 7.742 1 98.44 108 VAL B N 1
ATOM 2014 C CA . VAL B 1 108 ? 12.133 14.039 6.453 1 98.44 108 VAL B CA 1
ATOM 2015 C C . VAL B 1 108 ? 13.469 14.117 5.727 1 98.44 108 VAL B C 1
ATOM 2017 O O . VAL B 1 108 ? 13.57 13.781 4.543 1 98.44 108 VAL B O 1
ATOM 2020 N N . LYS B 1 109 ? 14.453 14.555 6.445 1 98.12 109 LYS B N 1
ATOM 2021 C CA . LYS B 1 109 ? 15.789 14.672 5.867 1 98.12 109 LYS B CA 1
ATOM 2022 C C . LYS B 1 109 ? 16.25 13.344 5.285 1 98.12 109 LYS B C 1
ATOM 2024 O O . LYS B 1 109 ? 16.844 13.305 4.207 1 98.12 109 LYS B O 1
ATOM 2029 N N . GLU B 1 110 ? 16.031 12.297 5.98 1 97.88 110 GLU B N 1
ATOM 2030 C CA . GLU B 1 110 ? 16.422 10.969 5.512 1 97.88 110 GLU B CA 1
ATOM 2031 C C . GLU B 1 110 ? 15.719 10.617 4.207 1 97.88 110 GLU B C 1
ATOM 2033 O O . GLU B 1 110 ? 16.344 10.125 3.266 1 97.88 110 GLU B O 1
ATOM 2038 N N . LEU B 1 111 ? 14.453 10.867 4.133 1 98.56 111 LEU B N 1
ATOM 2039 C CA . LEU B 1 111 ? 13.711 10.539 2.922 1 98.56 111 LEU B CA 1
ATOM 2040 C C . LEU B 1 111 ? 14.141 11.422 1.758 1 98.56 111 LEU B C 1
ATOM 2042 O O . LEU B 1 111 ? 14.195 10.969 0.613 1 98.56 111 LEU B O 1
ATOM 2046 N N . LEU B 1 112 ? 14.422 12.664 2.061 1 98.56 112 LEU B N 1
ATOM 2047 C CA . LEU B 1 112 ? 14.914 13.562 1.023 1 98.56 112 LEU B CA 1
ATOM 2048 C C . LEU B 1 112 ? 16.266 13.078 0.49 1 98.56 112 LEU B C 1
ATOM 2050 O O . LEU B 1 112 ? 16.562 13.25 -0.694 1 98.56 112 LEU B O 1
ATOM 2054 N N . SER B 1 113 ? 17.062 12.492 1.306 1 98.12 113 SER B N 1
ATOM 2055 C CA . SER B 1 113 ? 18.406 12.062 0.942 1 98.12 113 SER B CA 1
ATOM 2056 C C . SER B 1 113 ? 18.375 10.938 -0.083 1 98.12 113 SER B C 1
ATOM 2058 O O . SER B 1 113 ? 19.375 10.664 -0.745 1 98.12 113 SER B O 1
ATOM 2060 N N . VAL B 1 114 ? 17.219 10.281 -0.203 1 98.06 114 VAL B N 1
ATOM 2061 C CA . VAL B 1 114 ? 17.125 9.211 -1.185 1 98.06 114 VAL B CA 1
ATOM 2062 C C . VAL B 1 114 ? 16.234 9.656 -2.346 1 98.06 114 VAL B C 1
ATOM 2064 O O . VAL B 1 114 ? 15.672 8.82 -3.062 1 98.06 114 VAL B O 1
ATOM 2067 N N . GLY B 1 115 ? 15.984 10.891 -2.432 1 98.19 115 GLY B N 1
ATOM 2068 C CA . GLY B 1 115 ? 15.328 11.414 -3.621 1 98.19 115 GLY B CA 1
ATOM 2069 C C . GLY B 1 115 ? 13.867 11.758 -3.395 1 98.19 115 GLY B C 1
ATOM 2070 O O . GLY B 1 115 ? 13.141 12.055 -4.348 1 98.19 115 GLY B O 1
ATOM 2071 N N . GLY B 1 116 ? 13.367 11.742 -2.188 1 98.56 116 GLY B N 1
ATOM 2072 C CA . GLY B 1 116 ? 11.992 12.133 -1.891 1 98.56 116 GLY B CA 1
ATOM 2073 C C . GLY B 1 116 ? 11.773 13.633 -1.935 1 98.56 116 GLY B C 1
ATOM 2074 O O . GLY B 1 116 ? 12.734 14.406 -1.96 1 98.56 116 GLY B O 1
ATOM 2075 N N . SER B 1 117 ? 10.547 14 -1.964 1 98.75 117 SER B N 1
ATOM 2076 C CA . SER B 1 117 ? 10.133 15.398 -1.871 1 98.75 117 SER B CA 1
ATOM 2077 C C . SER B 1 117 ? 8.875 15.555 -1.029 1 98.75 117 SER B C 1
ATOM 2079 O O . SER B 1 117 ? 7.957 14.734 -1.118 1 98.75 117 SER B O 1
ATOM 2081 N N . VAL B 1 118 ? 8.812 16.609 -0.22 1 98.88 118 VAL B N 1
ATOM 2082 C CA . VAL B 1 118 ? 7.621 16.859 0.591 1 98.88 118 VAL B CA 1
ATOM 2083 C C . VAL B 1 118 ? 6.453 17.25 -0.31 1 98.88 118 VAL B C 1
ATOM 2085 O O . VAL B 1 118 ? 6.57 18.172 -1.114 1 98.88 118 VAL B O 1
ATOM 2088 N N . GLU B 1 119 ? 5.387 16.594 -0.195 1 98.88 119 GLU B N 1
ATOM 2089 C CA . GLU B 1 119 ? 4.242 16.812 -1.073 1 98.88 119 GLU B CA 1
ATOM 2090 C C . GLU B 1 119 ? 3.098 17.5 -0.332 1 98.88 119 GLU B C 1
ATOM 2092 O O . GLU B 1 119 ? 2.406 18.344 -0.897 1 98.88 119 GLU B O 1
ATOM 2097 N N . GLN B 1 120 ? 2.898 17.109 0.899 1 98.88 120 GLN B N 1
ATOM 2098 C CA . GLN B 1 120 ? 1.768 17.578 1.693 1 98.88 120 GLN B CA 1
ATOM 2099 C C . GLN B 1 120 ? 2.047 17.422 3.188 1 98.88 120 GLN B C 1
ATOM 2101 O O . GLN B 1 120 ? 2.697 16.469 3.613 1 98.88 120 GLN B O 1
ATOM 2106 N N . ASP B 1 121 ? 1.663 18.344 3.959 1 98.88 121 ASP B N 1
ATOM 2107 C CA . ASP B 1 121 ? 1.781 18.266 5.41 1 98.88 121 ASP B CA 1
ATOM 2108 C C . ASP B 1 121 ? 0.594 18.922 6.098 1 98.88 121 ASP B C 1
ATOM 2110 O O . ASP B 1 121 ? -0.166 19.656 5.461 1 98.88 121 ASP B O 1
ATOM 2114 N N . GLY B 1 122 ? 0.374 18.562 7.254 1 98.5 122 GLY B N 1
ATOM 2115 C CA . GLY B 1 122 ? -0.706 19.125 8.047 1 98.5 122 GLY B CA 1
ATOM 2116 C C . GLY B 1 122 ? -0.711 18.625 9.484 1 98.5 122 GLY B C 1
ATOM 2117 O O . GLY B 1 122 ? 0.127 17.812 9.867 1 98.5 122 GLY B O 1
ATOM 2118 N N . LYS B 1 123 ? -1.634 19.203 10.227 1 97.81 123 LYS B N 1
ATOM 2119 C CA . LYS B 1 123 ? -1.77 18.859 11.641 1 97.81 123 LYS B CA 1
ATOM 2120 C C . LYS B 1 123 ? -3.088 18.141 11.906 1 97.81 123 LYS B C 1
ATOM 2122 O O . LYS B 1 123 ? -4.039 18.266 11.133 1 97.81 123 LYS B O 1
ATOM 2127 N N . PHE B 1 124 ? -3.072 17.312 12.844 1 96.88 124 PHE B N 1
ATOM 2128 C CA . PHE B 1 124 ? -4.254 16.766 13.5 1 96.88 124 PHE B CA 1
ATOM 2129 C C . PHE B 1 124 ? -4.148 16.922 15.016 1 96.88 124 PHE B C 1
ATOM 2131 O O . PHE B 1 124 ? -3.123 17.375 15.523 1 96.88 124 PHE B O 1
ATOM 2138 N N . LYS B 1 125 ? -5.215 16.641 15.672 1 94.06 125 LYS B N 1
ATOM 2139 C CA . LYS B 1 125 ? -5.191 16.812 17.125 1 94.06 125 LYS B CA 1
ATOM 2140 C C . LYS B 1 125 ? -4.078 15.977 17.75 1 94.06 125 LYS B C 1
ATOM 2142 O O . LYS B 1 125 ? -4.059 14.75 17.609 1 94.06 125 LYS B O 1
ATOM 2147 N N . GLY B 1 126 ? -3.09 16.609 18.344 1 96.06 126 GLY B N 1
ATOM 2148 C CA . GLY B 1 126 ? -2.041 15.93 19.094 1 96.06 126 GLY B CA 1
ATOM 2149 C C . GLY B 1 126 ? -0.807 15.641 18.266 1 96.06 126 GLY B C 1
ATOM 2150 O O . GLY B 1 126 ? 0.138 15.008 18.75 1 96.06 126 GLY B O 1
ATOM 2151 N N . GLY B 1 127 ? -0.82 16.125 17 1 97.88 127 GLY B N 1
ATOM 2152 C CA . GLY B 1 127 ? 0.36 15.875 16.188 1 97.88 127 GLY B CA 1
ATOM 2153 C C . GLY B 1 127 ? 0.213 16.359 14.766 1 97.88 127 GLY B C 1
ATOM 2154 O O . GLY B 1 127 ? -0.414 17.391 14.508 1 97.88 127 GLY B O 1
ATOM 2155 N N . GLY B 1 128 ? 0.921 15.695 13.898 1 98.31 128 GLY B N 1
ATOM 2156 C CA . GLY B 1 128 ? 0.889 16.062 12.492 1 98.31 128 GLY B CA 1
ATOM 2157 C C . GLY B 1 128 ? 1.463 14.984 11.586 1 98.31 128 GLY B C 1
ATOM 2158 O O . GLY B 1 128 ? 1.812 13.891 12.047 1 98.31 128 GLY B O 1
ATOM 2159 N N . TYR B 1 129 ? 1.427 15.305 10.32 1 98.75 129 TYR B N 1
ATOM 2160 C CA . TYR B 1 129 ? 1.922 14.375 9.305 1 98.75 129 TYR B CA 1
ATOM 2161 C C . TYR B 1 129 ? 2.668 15.125 8.211 1 98.75 129 TYR B C 1
ATOM 2163 O O . TYR B 1 129 ? 2.426 16.312 7.98 1 98.75 129 TYR B O 1
ATOM 2171 N N . VAL B 1 130 ? 3.57 14.453 7.559 1 98.88 130 VAL B N 1
ATOM 2172 C CA . VAL B 1 130 ? 4.242 14.883 6.34 1 98.88 130 VAL B CA 1
ATOM 2173 C C . VAL B 1 130 ? 4.219 13.758 5.309 1 98.88 130 VAL B C 1
ATOM 2175 O O . VAL B 1 130 ? 4.617 12.633 5.602 1 98.88 130 VAL B O 1
ATOM 2178 N N . TYR B 1 131 ? 3.641 14.031 4.184 1 98.94 131 TYR B N 1
ATOM 2179 C CA . TYR B 1 131 ? 3.771 13.133 3.041 1 98.94 131 TYR B CA 1
ATOM 2180 C C . TYR B 1 131 ? 5.031 13.445 2.242 1 98.94 131 TYR B C 1
ATOM 2182 O O . TYR B 1 131 ? 5.227 14.586 1.8 1 98.94 131 TYR B O 1
ATOM 2190 N N . VAL B 1 132 ? 5.809 12.461 2.064 1 98.94 132 VAL B N 1
ATOM 2191 C CA . VAL B 1 132 ? 6.988 12.57 1.21 1 98.94 132 VAL B CA 1
ATOM 2192 C C . VAL B 1 132 ? 6.828 11.656 -0.005 1 98.94 132 VAL B C 1
ATOM 2194 O O . VAL B 1 132 ? 6.672 10.445 0.14 1 98.94 132 VAL B O 1
ATOM 2197 N N . ASP B 1 133 ? 6.824 12.266 -1.194 1 98.81 133 ASP B N 1
ATOM 2198 C CA . ASP B 1 133 ? 6.777 11.484 -2.426 1 98.81 133 ASP B CA 1
ATOM 2199 C C . ASP B 1 133 ? 8.133 10.844 -2.717 1 98.81 133 ASP B C 1
ATOM 2201 O O . ASP B 1 133 ? 9.078 11.523 -3.102 1 98.81 133 ASP B O 1
ATOM 2205 N N . ALA B 1 134 ? 8.219 9.578 -2.51 1 98.81 134 ALA B N 1
ATOM 2206 C CA . ALA B 1 134 ? 9.422 8.797 -2.791 1 98.81 134 ALA B CA 1
ATOM 2207 C C . ALA B 1 134 ? 9.117 7.656 -3.762 1 98.81 134 ALA B C 1
ATOM 2209 O O . ALA B 1 134 ? 9.766 6.609 -3.717 1 98.81 134 ALA B O 1
ATOM 2210 N N . LYS B 1 135 ? 8.156 7.801 -4.617 1 98.5 135 LYS B N 1
ATOM 2211 C CA . LYS B 1 135 ? 7.777 6.777 -5.59 1 98.5 135 LYS B CA 1
ATOM 2212 C C . LYS B 1 135 ? 8.945 6.426 -6.504 1 98.5 135 LYS B C 1
ATOM 2214 O O . LYS B 1 135 ? 9.164 5.254 -6.824 1 98.5 135 LYS B O 1
ATOM 2219 N N . GLY B 1 136 ? 9.68 7.383 -6.848 1 98 136 GLY B N 1
ATOM 2220 C CA . GLY B 1 136 ? 10.773 7.16 -7.781 1 98 136 GLY B CA 1
ATOM 2221 C C . GLY B 1 136 ? 11.914 6.348 -7.188 1 98 136 GLY B C 1
ATOM 2222 O O . GLY B 1 136 ? 12.609 5.633 -7.906 1 98 136 GLY B O 1
ATOM 2223 N N . SER B 1 137 ? 12.125 6.484 -5.926 1 98.5 137 SER B N 1
ATOM 2224 C CA . SER B 1 137 ? 13.258 5.816 -5.293 1 98.5 137 SER B CA 1
ATOM 2225 C C . SER B 1 137 ? 12.805 4.617 -4.473 1 98.5 137 SER B C 1
ATOM 2227 O O . SER B 1 137 ? 13.414 3.545 -4.539 1 98.5 137 SER B O 1
ATOM 2229 N N . LEU B 1 138 ? 11.711 4.77 -3.75 1 98.75 138 LEU B N 1
ATOM 2230 C CA . LEU B 1 138 ? 11.266 3.742 -2.814 1 98.75 138 LEU B CA 1
ATOM 2231 C C . LEU B 1 138 ? 10.047 3.004 -3.352 1 98.75 138 LEU B C 1
ATOM 2233 O O . LEU B 1 138 ? 9.641 1.98 -2.797 1 98.75 138 LEU B O 1
ATOM 2237 N N . GLY B 1 139 ? 9.453 3.5 -4.426 1 98.81 139 GLY B N 1
ATOM 2238 C CA . GLY B 1 139 ? 8.25 2.891 -4.965 1 98.81 139 GLY B CA 1
ATOM 2239 C C . GLY B 1 139 ? 7 3.246 -4.18 1 98.81 139 GLY B C 1
ATOM 2240 O O . GLY B 1 139 ? 5.98 2.555 -4.281 1 98.81 139 GLY B O 1
ATOM 2241 N N . ALA B 1 140 ? 7.059 4.359 -3.359 1 98.75 140 ALA B N 1
ATOM 2242 C CA . ALA B 1 140 ? 5.895 4.641 -2.52 1 98.75 140 ALA B CA 1
ATOM 2243 C C . ALA B 1 140 ? 5.883 6.098 -2.07 1 98.75 140 ALA B C 1
ATOM 2245 O O . ALA B 1 140 ? 6.938 6.727 -1.946 1 98.75 140 ALA B O 1
ATOM 2246 N N . MET B 1 141 ? 4.703 6.625 -1.879 1 98.88 141 MET B N 1
ATOM 2247 C CA . MET B 1 141 ? 4.523 7.777 -0.998 1 98.88 141 MET B CA 1
ATOM 2248 C C . MET B 1 141 ? 4.613 7.363 0.466 1 98.88 141 MET B C 1
ATOM 2250 O O . MET B 1 141 ? 3.998 6.375 0.876 1 98.88 141 MET B O 1
ATOM 2254 N N . ILE B 1 142 ? 5.391 8.086 1.228 1 98.94 142 ILE B N 1
ATOM 2255 C CA . ILE B 1 142 ? 5.598 7.777 2.637 1 98.94 142 ILE B CA 1
ATOM 2256 C C . ILE B 1 142 ? 4.938 8.852 3.504 1 98.94 142 ILE B C 1
ATOM 2258 O O . ILE B 1 142 ? 5.145 10.047 3.287 1 98.94 142 ILE B O 1
ATOM 2262 N N . GLU B 1 143 ? 4.137 8.438 4.402 1 98.94 143 GLU B N 1
ATOM 2263 C CA . GLU B 1 143 ? 3.625 9.344 5.426 1 98.94 143 GLU B CA 1
ATOM 2264 C C . GLU B 1 143 ? 4.441 9.234 6.711 1 98.94 143 GLU B C 1
ATOM 2266 O O . GLU B 1 143 ? 4.684 8.133 7.211 1 98.94 143 GLU B O 1
ATOM 2271 N N . LEU B 1 144 ? 4.91 10.32 7.18 1 98.75 144 LEU B N 1
ATOM 2272 C CA . LEU B 1 144 ? 5.527 10.438 8.5 1 98.75 144 LEU B CA 1
ATOM 2273 C C . LEU B 1 144 ? 4.551 11.023 9.508 1 98.75 144 LEU B C 1
ATOM 2275 O O . LEU B 1 144 ? 4.086 12.156 9.352 1 98.75 144 LEU B O 1
ATOM 2279 N N . LEU B 1 145 ? 4.223 10.227 10.461 1 98.44 145 LEU B N 1
ATOM 2280 C CA . LEU B 1 145 ? 3.346 10.648 11.555 1 98.44 145 LEU B CA 1
ATOM 2281 C C . LEU B 1 145 ? 4.156 10.992 12.797 1 98.44 145 LEU B C 1
ATOM 2283 O O . LEU B 1 145 ? 5.105 10.289 13.141 1 98.44 145 LEU B O 1
ATOM 2287 N N . TYR B 1 146 ? 3.816 12.094 13.406 1 97.69 146 TYR B N 1
ATOM 2288 C CA . TYR B 1 146 ? 4.465 12.438 14.672 1 97.69 146 TYR B CA 1
ATOM 2289 C C . TYR B 1 146 ? 3.449 12.969 15.68 1 97.69 146 TYR B C 1
ATOM 2291 O O . TYR B 1 146 ? 2.377 13.445 15.297 1 97.69 146 TYR B O 1
ATOM 2299 N N . HIS B 1 147 ? 3.738 12.844 16.953 1 95.38 147 HIS B N 1
ATOM 2300 C CA . HIS B 1 147 ? 2.852 13.281 18.031 1 95.38 147 HIS B CA 1
ATOM 2301 C C . HIS B 1 147 ? 3.525 14.328 18.906 1 95.38 147 HIS B C 1
ATOM 2303 O O . HIS B 1 147 ? 4.738 14.266 19.141 1 95.38 147 HIS B O 1
ATOM 2309 N N . GLU B 1 148 ? 2.76 15.25 19.234 1 90.19 148 GLU B N 1
ATOM 2310 C CA . GLU B 1 148 ? 3.246 16.297 20.141 1 90.19 148 GLU B CA 1
ATOM 2311 C C . GLU B 1 148 ? 3.223 15.836 21.594 1 90.19 148 GLU B C 1
ATOM 2313 O O . GLU B 1 148 ? 2.324 15.094 22 1 90.19 148 GLU B O 1
ATOM 2318 N N . LYS B 1 149 ? 4.484 16 22.312 1 73.12 149 LYS B N 1
ATOM 2319 C CA . LYS B 1 149 ? 4.598 15.703 23.734 1 73.12 149 LYS B CA 1
ATOM 2320 C C . LYS B 1 149 ? 3.791 16.703 24.578 1 73.12 149 LYS B C 1
ATOM 2322 O O . LYS B 1 149 ? 3.629 17.859 24.188 1 73.12 149 LYS B O 1
#